Protein AF-A0A937YWX2-F1 (afdb_monomer)

Mean predicted aligned error: 10.47 Å

Solvent-accessible surface area (backbone atoms only — not comparable to full-atom values): 12120 Å² total; per-residue (Å²): 144,69,67,83,73,48,53,63,54,52,50,52,51,49,50,51,52,49,49,50,47,49,44,58,73,68,66,61,78,66,71,58,76,58,78,70,73,79,47,71,70,41,52,50,43,50,53,50,33,53,72,77,40,72,92,63,76,51,52,35,41,41,24,3,48,33,33,54,49,45,54,73,66,49,75,66,83,78,60,96,73,75,76,61,52,15,60,58,54,47,35,28,29,39,10,36,42,73,70,74,42,25,25,78,81,69,75,45,96,56,71,60,52,50,77,43,65,89,52,44,45,54,30,63,62,84,76,79,65,81,86,50,37,31,27,34,42,34,21,47,31,42,61,88,57,83,85,58,94,87,59,57,68,32,34,22,28,21,16,65,87,64,31,30,29,30,44,45,40,51,88,91,45,96,61,74,46,69,44,80,33,51,59,64,58,50,40,68,65,40,78,56,90,75,20,31,39,35,41,32,64,30,55,51,52,24,40,60,76,37,80,80,74,87,105

Radius of gyration: 21.31 Å; Cα contacts (8 Å, |Δi|>4): 330; chains: 1; bounding box: 60×59×50 Å

Nearest PDB structures (foldseek):
  8tw1-assembly1_A  TM=5.217E-01  e=1.030E+00  Streptococcus phage 2972
  7oh3-assembly1_T  TM=4.308E-01  e=6.990E+00  Saccharomyces cerevisiae S288C
  2qkl-assembly1_A  TM=2.409E-01  e=1.239E+00  Schizosaccharomyces pombe
  5n8o-assembly1_A  TM=3.038E-01  e=5.459E+00  Escherichia coli

pLDDT: mean 82.21, std 17.87, range [34.75, 98.62]

Foldseek 3Di:
DPVVVVVVVVVVVVVVVVVVVVCVVPVPPPLPQDDDPQDPVLVVLVVVLCVVPPPDAFLLQLLQALLVVCLVVVVCQPDPDDAWCFVLSSLQSVCCSLPVHGCVVVVHPDRWQSVPPVQWNKHQDPPPDQDARNKKKKFQAFLPDDDDPPHHIHIFGQHNVRWTWTWTDHPPDPGIDTDGHHPCSRHVRRDDRRRMMIIDGDSCRRSVVDRRDGD

Structure (mmCIF, N/CA/C/O backbone):
data_AF-A0A937YWX2-F1
#
_entry.id   AF-A0A937YWX2-F1
#
loop_
_atom_site.group_PDB
_atom_site.id
_atom_site.type_symbol
_atom_site.label_atom_id
_atom_site.label_alt_id
_atom_site.label_comp_id
_atom_site.label_asym_id
_atom_site.label_entity_id
_atom_site.label_seq_id
_atom_site.pdbx_PDB_ins_code
_atom_site.Cartn_x
_atom_site.Cartn_y
_atom_site.Cartn_z
_atom_site.occupancy
_atom_site.B_iso_or_equiv
_atom_site.auth_seq_id
_atom_site.auth_comp_id
_atom_site.auth_asym_id
_atom_site.auth_atom_id
_atom_site.pdbx_PDB_model_num
ATOM 1 N N . MET A 1 1 ? 44.121 47.209 -13.615 1.00 53.19 1 MET A N 1
ATOM 2 C CA . MET A 1 1 ? 44.385 45.827 -14.087 1.00 53.19 1 MET A CA 1
ATOM 3 C C . MET A 1 1 ? 44.164 44.797 -12.956 1.00 53.19 1 MET A C 1
ATOM 5 O O . MET A 1 1 ? 45.072 44.054 -12.625 1.00 53.19 1 MET A O 1
ATOM 9 N N . ARG A 1 2 ? 42.979 44.765 -12.309 1.00 54.41 2 ARG A N 1
ATOM 10 C CA . ARG A 1 2 ? 42.686 43.874 -11.149 1.00 54.41 2 ARG A CA 1
ATOM 11 C C . ARG A 1 2 ? 41.376 43.070 -11.258 1.00 54.41 2 ARG A C 1
ATOM 13 O O . ARG A 1 2 ? 41.098 42.233 -10.415 1.00 54.41 2 ARG A O 1
ATOM 20 N N . TRP A 1 3 ? 40.588 43.285 -12.312 1.00 42.06 3 TRP A N 1
ATOM 21 C CA . TRP A 1 3 ? 39.260 42.672 -12.471 1.00 42.06 3 TRP A CA 1
ATOM 22 C C . TRP A 1 3 ? 39.301 41.258 -13.076 1.00 42.06 3 TRP A C 1
ATOM 24 O O . TRP A 1 3 ? 38.389 40.467 -12.864 1.00 42.06 3 TRP A O 1
ATOM 34 N N . ARG A 1 4 ? 40.386 40.907 -13.784 1.00 50.81 4 ARG A N 1
ATOM 35 C CA . ARG A 1 4 ? 40.550 39.596 -14.441 1.00 50.81 4 ARG A CA 1
ATOM 36 C C . ARG A 1 4 ? 40.854 38.444 -13.474 1.00 50.81 4 ARG A C 1
ATOM 38 O O . ARG A 1 4 ? 40.592 37.301 -13.819 1.00 50.81 4 ARG A O 1
ATOM 45 N N . THR A 1 5 ? 41.353 38.731 -12.273 1.00 53.50 5 THR A N 1
ATOM 46 C CA . THR A 1 5 ? 41.631 37.726 -11.231 1.00 53.50 5 THR A CA 1
ATOM 47 C C . THR A 1 5 ? 40.493 37.557 -10.223 1.00 53.50 5 THR A C 1
ATOM 49 O O . THR A 1 5 ? 40.442 36.535 -9.549 1.00 53.50 5 THR A O 1
ATOM 52 N N . LEU A 1 6 ? 39.554 38.506 -10.141 1.00 53.50 6 LEU A N 1
ATOM 53 C CA . LEU A 1 6 ? 38.406 38.426 -9.226 1.00 53.50 6 LEU A CA 1
ATOM 54 C C . LEU A 1 6 ? 37.203 37.695 -9.836 1.00 53.50 6 LEU A C 1
ATOM 56 O O . LEU A 1 6 ? 36.459 37.040 -9.114 1.00 53.50 6 LEU A O 1
ATOM 60 N N . LEU A 1 7 ? 37.039 37.746 -11.161 1.00 54.56 7 LEU A N 1
ATOM 61 C CA . LEU A 1 7 ? 35.929 37.092 -11.857 1.00 54.56 7 LEU A CA 1
ATOM 62 C C . LEU A 1 7 ? 35.854 35.561 -11.640 1.00 54.56 7 LEU A C 1
ATOM 64 O O . LEU A 1 7 ? 34.764 35.079 -11.336 1.00 54.56 7 LEU A O 1
ATOM 68 N N . PRO A 1 8 ? 36.959 34.785 -11.710 1.00 59.59 8 PRO A N 1
ATOM 69 C CA . PRO A 1 8 ? 36.886 33.349 -11.445 1.00 59.59 8 PRO A CA 1
ATOM 70 C C . PRO A 1 8 ? 36.548 33.042 -9.980 1.00 59.59 8 PRO A C 1
ATOM 72 O O . PRO A 1 8 ? 35.809 32.101 -9.711 1.00 59.59 8 PRO A O 1
ATOM 75 N N . VAL A 1 9 ? 37.014 33.865 -9.034 1.00 63.81 9 VAL A N 1
ATOM 76 C CA . VAL A 1 9 ? 36.709 33.701 -7.602 1.00 63.81 9 VAL A CA 1
ATOM 77 C C . VAL A 1 9 ? 35.228 33.959 -7.325 1.00 63.81 9 VAL A C 1
ATOM 79 O O . VAL A 1 9 ? 34.595 33.186 -6.612 1.00 63.81 9 VAL A O 1
ATOM 82 N N . VAL A 1 10 ? 34.644 34.993 -7.936 1.00 67.75 10 VAL A N 1
ATOM 83 C CA . VAL A 1 10 ? 33.210 35.295 -7.804 1.00 67.75 10 VAL A CA 1
ATOM 84 C C . VAL A 1 10 ? 32.348 34.192 -8.424 1.00 67.75 10 VAL A C 1
ATOM 86 O O . VAL A 1 10 ? 31.344 33.813 -7.830 1.00 67.75 10 VAL A O 1
ATOM 89 N N . ILE A 1 11 ? 32.752 33.621 -9.565 1.00 66.81 11 ILE A N 1
ATOM 90 C CA . ILE A 1 11 ? 32.028 32.507 -10.202 1.00 66.81 11 ILE A CA 1
ATOM 91 C C . ILE A 1 11 ? 32.086 31.242 -9.334 1.00 66.81 11 ILE A C 1
ATOM 93 O O . ILE A 1 11 ? 31.061 30.592 -9.145 1.00 66.81 11 ILE A O 1
ATOM 97 N N . VAL A 1 12 ? 33.246 30.915 -8.754 1.00 67.31 12 VAL A N 1
ATOM 98 C CA . VAL A 1 12 ? 33.386 29.762 -7.847 1.00 67.31 12 VAL A CA 1
ATOM 99 C C . VAL A 1 12 ? 32.566 29.960 -6.571 1.00 67.31 12 VAL A C 1
ATOM 101 O O . VAL A 1 12 ? 31.858 29.047 -6.157 1.00 67.31 12 VAL A O 1
ATOM 104 N N . LEU A 1 13 ? 32.587 31.154 -5.973 1.00 66.62 13 LEU A N 1
ATOM 105 C CA . LEU A 1 13 ? 31.786 31.453 -4.783 1.00 66.62 13 LEU A CA 1
ATOM 106 C C . LEU A 1 13 ? 30.282 31.446 -5.079 1.00 66.62 13 LEU A C 1
ATOM 108 O O . LEU A 1 13 ? 29.514 30.937 -4.268 1.00 66.62 13 LEU A O 1
ATOM 112 N N . ALA A 1 14 ? 29.858 31.938 -6.246 1.00 60.44 14 ALA A N 1
ATOM 113 C CA . ALA A 1 14 ? 28.465 31.864 -6.678 1.00 60.44 14 ALA A CA 1
ATOM 114 C C . ALA A 1 14 ? 28.028 30.415 -6.950 1.00 60.44 14 ALA A C 1
ATOM 116 O O . ALA A 1 14 ? 26.934 30.036 -6.549 1.00 60.44 14 ALA A O 1
ATOM 117 N N . ALA A 1 15 ? 28.884 29.582 -7.551 1.00 54.91 15 ALA A N 1
ATOM 118 C CA . ALA A 1 15 ? 28.604 28.163 -7.778 1.00 54.91 15 ALA A CA 1
ATOM 119 C C . ALA A 1 15 ? 28.554 27.356 -6.469 1.00 54.91 15 ALA A C 1
ATOM 121 O O . ALA A 1 15 ? 27.696 26.490 -6.322 1.00 54.91 15 ALA A O 1
ATOM 122 N N . LEU A 1 16 ? 29.412 27.669 -5.492 1.00 57.62 16 LEU A N 1
ATOM 123 C CA . LEU A 1 16 ? 29.369 27.068 -4.155 1.00 57.62 16 LEU A CA 1
ATOM 124 C C . LEU A 1 16 ? 28.145 27.534 -3.361 1.00 57.62 16 LEU A C 1
ATOM 126 O O . LEU A 1 16 ? 27.498 26.716 -2.714 1.00 57.62 16 LEU A O 1
ATOM 130 N N . ALA A 1 17 ? 27.783 28.817 -3.446 1.00 57.38 17 ALA A N 1
ATOM 131 C CA . ALA A 1 17 ? 26.573 29.342 -2.820 1.00 57.38 17 ALA A CA 1
ATOM 132 C C . ALA A 1 17 ? 25.312 28.734 -3.448 1.00 57.38 17 ALA A C 1
ATOM 134 O O . ALA A 1 17 ? 24.403 28.351 -2.714 1.00 57.38 17 ALA A O 1
ATOM 135 N N . PHE A 1 18 ? 25.282 28.580 -4.778 1.00 53.22 18 PHE A N 1
ATOM 136 C CA . PHE A 1 18 ? 24.181 27.955 -5.511 1.00 53.22 18 PHE A CA 1
ATOM 137 C C . PHE A 1 18 ? 24.110 26.446 -5.254 1.00 53.22 18 PHE A C 1
ATOM 139 O O . PHE A 1 18 ? 23.027 25.924 -5.036 1.00 53.22 18 PHE A O 1
ATOM 146 N N . GLY A 1 19 ? 25.247 25.748 -5.183 1.00 45.84 19 GLY A N 1
ATOM 147 C CA . GLY A 1 19 ? 25.320 24.333 -4.805 1.00 45.84 19 GLY A CA 1
ATOM 148 C C . GLY A 1 19 ? 24.900 24.085 -3.354 1.00 45.84 19 GLY A C 1
ATOM 149 O O . GLY A 1 19 ? 24.174 23.134 -3.084 1.00 45.84 19 GLY A O 1
ATOM 150 N N . ALA A 1 20 ? 25.270 24.976 -2.429 1.00 46.47 20 ALA A N 1
ATOM 151 C CA . ALA A 1 20 ? 24.830 24.926 -1.036 1.00 46.47 20 ALA A CA 1
ATOM 152 C C . ALA A 1 20 ? 23.336 25.250 -0.891 1.00 46.47 20 ALA A C 1
ATOM 154 O O . ALA A 1 20 ? 22.652 24.597 -0.110 1.00 46.47 20 ALA A O 1
ATOM 155 N N . THR A 1 21 ? 22.792 26.197 -1.666 1.00 48.47 21 THR A N 1
ATOM 156 C CA . THR A 1 21 ? 21.341 26.456 -1.674 1.00 48.47 21 THR A CA 1
ATOM 157 C C . THR A 1 21 ? 20.561 25.342 -2.361 1.00 48.47 21 THR A C 1
ATOM 159 O O . THR A 1 21 ? 19.526 24.962 -1.833 1.00 48.47 21 THR A O 1
ATOM 162 N N . TRP A 1 22 ? 21.059 24.731 -3.440 1.00 36.88 22 TRP A N 1
ATOM 163 C CA . TRP A 1 22 ? 20.453 23.523 -4.022 1.00 36.88 22 TRP A CA 1
ATOM 164 C C . TRP A 1 22 ? 20.469 22.367 -3.010 1.00 36.88 22 TRP A C 1
ATOM 166 O O . TRP A 1 22 ? 19.442 21.738 -2.773 1.00 36.88 22 TRP A O 1
ATOM 176 N N . TYR A 1 23 ? 21.586 22.142 -2.312 1.00 37.84 23 TYR A N 1
ATOM 177 C CA . TYR A 1 23 ? 21.672 21.118 -1.266 1.00 37.84 23 TYR A CA 1
ATOM 178 C C . TYR A 1 23 ? 20.775 21.422 -0.052 1.00 37.84 23 TYR A C 1
ATOM 180 O O . TYR A 1 23 ? 20.301 20.504 0.604 1.00 37.84 23 TYR A O 1
ATOM 188 N N . LEU A 1 24 ? 20.474 22.689 0.242 1.00 44.69 24 LEU A N 1
ATOM 189 C CA . LEU A 1 24 ? 19.529 23.066 1.301 1.00 44.69 24 LEU A CA 1
ATOM 190 C C . LEU A 1 24 ? 18.060 23.033 0.841 1.00 44.69 24 LEU A C 1
ATOM 192 O O . LEU A 1 24 ? 17.175 22.789 1.661 1.00 44.69 24 LEU A O 1
ATOM 196 N N . VAL A 1 25 ? 17.793 23.254 -0.449 1.00 45.88 25 VAL A N 1
ATOM 197 C CA . VAL A 1 25 ? 16.443 23.257 -1.036 1.00 45.88 25 VAL A CA 1
ATOM 198 C C . VAL A 1 25 ? 15.985 21.840 -1.419 1.00 45.88 25 VAL A C 1
ATOM 200 O O . VAL A 1 25 ? 14.794 21.557 -1.299 1.00 45.88 25 VAL A O 1
ATOM 203 N N . ASP A 1 26 ? 16.903 20.924 -1.755 1.00 39.62 26 ASP A N 1
ATOM 204 C CA . ASP A 1 26 ? 16.594 19.511 -2.070 1.00 39.62 26 ASP A CA 1
ATOM 205 C C . ASP A 1 26 ? 17.092 18.509 -1.020 1.00 39.62 26 ASP A C 1
ATOM 207 O O . ASP A 1 26 ? 16.488 17.459 -0.809 1.00 39.62 26 ASP A O 1
ATOM 211 N N . GLY A 1 27 ? 18.166 18.828 -0.296 1.00 35.84 27 GLY A N 1
ATOM 212 C CA . GLY A 1 27 ? 18.827 17.927 0.659 1.00 35.84 27 GLY A CA 1
ATOM 213 C C . GLY A 1 27 ? 18.334 18.045 2.102 1.00 35.84 27 GLY A C 1
ATOM 214 O O . GLY A 1 27 ? 19.110 17.851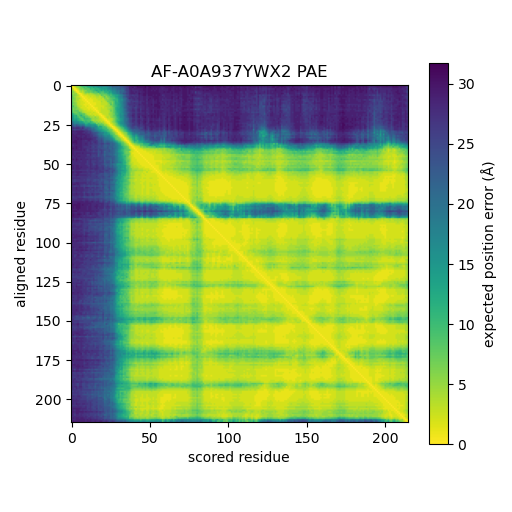 3.036 1.00 35.84 27 GLY A O 1
ATOM 215 N N . GLY A 1 28 ? 17.053 18.365 2.313 1.00 34.75 28 GLY A N 1
ATOM 216 C CA . GLY A 1 28 ? 16.509 18.623 3.654 1.00 34.75 28 GLY A CA 1
ATOM 217 C C . GLY A 1 28 ? 15.305 17.786 4.073 1.00 34.75 28 GLY A C 1
ATOM 218 O O . GLY A 1 28 ? 15.026 17.677 5.266 1.00 34.75 28 GLY A O 1
ATOM 219 N N . ARG A 1 29 ? 14.593 17.137 3.145 1.00 37.91 29 ARG A N 1
ATOM 220 C CA . ARG A 1 29 ? 13.642 16.086 3.531 1.00 37.91 29 ARG A CA 1
ATOM 221 C C . ARG A 1 29 ? 14.397 14.776 3.600 1.00 37.91 29 ARG A C 1
ATOM 223 O O . ARG A 1 29 ? 14.174 13.870 2.805 1.00 37.91 29 ARG A O 1
ATOM 230 N N . ALA A 1 30 ? 15.268 14.673 4.601 1.00 37.00 30 ALA A N 1
ATOM 231 C CA . ALA A 1 30 ? 15.568 13.373 5.159 1.00 37.00 30 ALA A CA 1
ATOM 232 C C . ALA A 1 30 ? 14.207 12.742 5.468 1.00 37.00 30 ALA A C 1
ATOM 234 O O . ALA A 1 30 ? 13.517 13.175 6.395 1.00 37.00 30 ALA A O 1
ATOM 235 N N . LEU A 1 31 ? 13.791 11.774 4.641 1.00 39.75 31 LEU A N 1
ATOM 236 C CA . LEU A 1 31 ? 12.902 10.710 5.075 1.00 39.75 31 LEU A CA 1
ATOM 237 C C . LEU A 1 31 ? 13.512 10.268 6.390 1.00 39.75 31 LEU A C 1
ATOM 239 O O . LEU A 1 31 ? 14.588 9.666 6.406 1.00 39.75 31 LEU A O 1
ATOM 243 N N . THR A 1 32 ? 12.939 10.760 7.485 1.00 37.03 32 THR A N 1
ATOM 244 C CA . THR A 1 32 ? 13.501 10.552 8.803 1.00 37.03 32 THR A CA 1
ATOM 245 C C . THR A 1 32 ? 13.453 9.052 8.932 1.00 37.03 32 THR A C 1
ATOM 247 O O . THR A 1 32 ? 12.366 8.481 8.874 1.00 37.03 32 THR A O 1
ATOM 250 N N . VAL A 1 33 ? 14.628 8.420 8.952 1.00 43.34 33 VAL A N 1
ATOM 251 C CA . VAL A 1 33 ? 14.773 6.976 9.095 1.00 43.34 33 VAL A CA 1
ATOM 252 C C . VAL A 1 33 ? 14.252 6.669 10.486 1.00 43.34 33 VAL A C 1
ATOM 254 O O . VAL A 1 33 ? 14.989 6.638 11.469 1.00 43.34 33 VAL A O 1
ATOM 257 N N . ARG A 1 34 ? 12.931 6.577 10.594 1.00 44.59 34 ARG A N 1
ATOM 258 C CA . ARG A 1 34 ? 12.264 6.199 11.811 1.00 44.59 34 ARG A CA 1
ATOM 259 C C . ARG A 1 34 ? 12.529 4.713 11.899 1.00 44.59 34 ARG A C 1
ATOM 261 O O . ARG A 1 34 ? 12.015 3.943 11.096 1.00 44.59 34 ARG A O 1
ATOM 268 N N . ARG A 1 35 ? 13.395 4.330 12.834 1.00 50.78 35 ARG A N 1
ATOM 269 C CA . ARG A 1 35 ? 13.402 2.955 13.325 1.00 50.78 35 ARG A CA 1
ATOM 270 C C . ARG A 1 35 ? 11.998 2.655 13.857 1.00 50.78 35 ARG A C 1
ATOM 272 O O . ARG A 1 35 ? 11.437 3.495 14.567 1.00 50.78 35 ARG A O 1
ATOM 279 N N . PRO A 1 36 ? 11.491 1.452 13.614 1.00 50.41 36 PRO A N 1
ATOM 280 C CA . PRO A 1 36 ? 10.911 0.698 14.716 1.00 50.41 36 PRO A CA 1
ATOM 281 C C . PRO A 1 36 ? 11.643 -0.664 14.771 1.00 50.41 36 PRO A C 1
ATOM 283 O O . PRO A 1 36 ? 12.439 -0.956 13.887 1.00 50.41 36 PRO A O 1
ATOM 286 N N . ALA A 1 37 ? 11.576 -1.582 15.731 1.00 51.00 37 ALA A N 1
ATOM 287 C CA . ALA A 1 37 ? 10.984 -1.718 17.053 1.00 51.00 37 ALA A CA 1
ATOM 288 C C . ALA A 1 37 ? 9.775 -0.831 17.346 1.00 51.00 37 ALA A C 1
ATOM 290 O O . ALA A 1 37 ? 9.929 0.363 17.597 1.00 51.00 37 ALA A O 1
ATOM 291 N N . PHE A 1 38 ? 8.587 -1.448 17.348 1.00 57.28 38 PHE A N 1
ATOM 292 C CA . PHE A 1 38 ? 7.341 -0.919 17.908 1.00 57.28 38 PHE A CA 1
ATOM 293 C C . PHE A 1 38 ? 7.634 0.082 19.030 1.00 57.28 38 PHE A C 1
ATOM 295 O O . PHE A 1 38 ? 8.098 -0.301 20.101 1.00 57.28 38 PHE A O 1
ATOM 302 N N . THR A 1 39 ? 7.411 1.369 18.772 1.00 67.62 39 THR A N 1
ATOM 303 C CA . THR A 1 39 ? 7.629 2.387 19.810 1.00 67.62 39 THR A CA 1
ATOM 304 C C . THR A 1 39 ? 6.662 2.124 20.974 1.00 67.62 39 THR A C 1
ATOM 306 O O . THR A 1 39 ? 5.572 1.601 20.735 1.00 67.62 39 THR A O 1
ATOM 309 N N . ASP A 1 40 ? 6.994 2.487 22.217 1.00 71.12 40 ASP A N 1
ATOM 310 C CA . ASP A 1 40 ? 6.081 2.280 23.362 1.00 71.12 40 ASP A CA 1
ATOM 311 C C . ASP A 1 40 ? 4.641 2.787 23.106 1.00 71.12 40 ASP A C 1
ATOM 313 O O . ASP A 1 40 ? 3.685 2.082 23.450 1.00 71.12 40 ASP A O 1
ATOM 317 N N . PRO A 1 41 ? 4.428 3.930 22.413 1.00 74.12 41 PRO A N 1
ATOM 318 C CA . PRO A 1 41 ? 3.094 4.359 21.988 1.00 74.12 41 PRO A CA 1
ATOM 319 C C . PRO A 1 41 ? 2.378 3.391 21.033 1.00 74.12 41 PRO A C 1
ATOM 321 O O . PRO A 1 41 ? 1.157 3.255 21.089 1.00 74.12 41 PR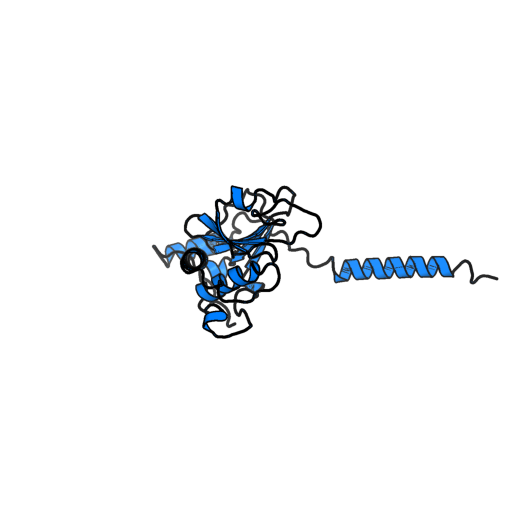O A O 1
ATOM 324 N N . GLU A 1 42 ? 3.105 2.711 20.148 1.00 82.69 42 GLU A N 1
ATOM 325 C CA . GLU A 1 42 ? 2.543 1.712 19.237 1.00 82.69 42 GLU A CA 1
ATOM 326 C C . GLU A 1 42 ? 2.142 0.437 19.977 1.00 82.69 42 GLU A C 1
ATOM 328 O O . GLU A 1 42 ? 1.057 -0.094 19.731 1.00 82.69 42 GLU A O 1
ATOM 333 N N . VAL A 1 43 ? 2.980 -0.024 20.910 1.00 82.88 43 VAL A N 1
ATOM 334 C CA . VAL A 1 43 ? 2.654 -1.158 21.785 1.00 82.88 43 VAL A CA 1
ATOM 335 C C . VAL A 1 43 ? 1.411 -0.841 22.616 1.00 82.88 43 VAL A C 1
ATOM 337 O O . VAL A 1 43 ? 0.500 -1.667 22.698 1.00 82.88 43 VAL A O 1
ATOM 340 N N . ALA A 1 44 ? 1.329 0.371 23.173 1.00 84.00 44 ALA A N 1
ATOM 341 C CA . ALA A 1 44 ? 0.170 0.823 23.933 1.00 84.00 44 ALA A CA 1
ATOM 342 C C . ALA A 1 44 ? -1.107 0.866 23.076 1.00 84.00 44 ALA A C 1
ATOM 344 O O . ALA A 1 44 ? -2.115 0.291 23.487 1.00 84.00 44 ALA A O 1
ATOM 345 N N . ALA A 1 45 ? -1.057 1.467 21.880 1.00 85.19 45 ALA A N 1
ATOM 346 C CA . ALA A 1 45 ? -2.199 1.537 20.963 1.00 85.19 45 ALA A CA 1
ATOM 347 C C . ALA A 1 45 ? -2.664 0.146 20.505 1.00 85.19 45 ALA A C 1
ATOM 349 O O . ALA A 1 45 ? -3.859 -0.138 20.478 1.00 85.19 45 ALA A O 1
ATOM 350 N N . ARG A 1 46 ? -1.717 -0.749 20.199 1.00 88.50 46 ARG A N 1
ATOM 351 C CA . ARG A 1 46 ? -2.006 -2.141 19.836 1.00 88.50 46 ARG A CA 1
ATOM 352 C C . ARG A 1 46 ? -2.696 -2.885 20.978 1.00 88.50 46 ARG A C 1
ATOM 354 O O . ARG A 1 46 ? -3.686 -3.575 20.751 1.00 88.50 46 ARG A O 1
ATOM 361 N N . ARG A 1 47 ? -2.156 -2.774 22.194 1.00 88.06 47 ARG A N 1
ATOM 362 C CA . ARG A 1 47 ? -2.705 -3.436 23.384 1.00 88.06 47 ARG A CA 1
ATOM 363 C C . ARG A 1 47 ? -4.111 -2.935 23.696 1.00 88.06 47 ARG A C 1
ATOM 365 O O . ARG A 1 47 ? -4.982 -3.746 23.984 1.00 88.06 47 ARG A O 1
ATOM 372 N N . ASP A 1 48 ? -4.318 -1.623 23.635 1.00 87.94 48 ASP A N 1
ATOM 373 C CA . ASP A 1 48 ? -5.631 -1.021 23.856 1.00 87.94 48 ASP A CA 1
ATOM 374 C C . ASP A 1 48 ? -6.655 -1.506 22.821 1.00 87.94 48 ASP A C 1
ATOM 376 O O . ASP A 1 48 ? -7.732 -1.963 23.198 1.00 87.94 48 ASP A O 1
ATOM 380 N N . PHE A 1 49 ? -6.276 -1.536 21.539 1.00 93.12 49 PHE A N 1
ATOM 381 C CA . PHE A 1 49 ? -7.139 -2.041 20.474 1.00 93.12 49 PHE A CA 1
ATOM 382 C C . PHE A 1 49 ? -7.584 -3.482 20.717 1.00 93.12 49 PHE A C 1
ATOM 384 O O . PHE A 1 49 ? -8.778 -3.745 20.742 1.00 93.12 49 PHE A O 1
ATOM 391 N N . TYR A 1 50 ? -6.658 -4.414 20.955 1.00 91.88 50 TYR A N 1
ATOM 392 C CA . TYR A 1 50 ? -7.039 -5.819 21.142 1.00 91.88 50 TYR A CA 1
ATOM 393 C C . TYR A 1 50 ? -7.817 -6.079 22.435 1.00 91.88 50 TYR A C 1
ATOM 395 O O . TYR A 1 50 ? -8.567 -7.049 22.504 1.00 91.88 50 TYR A O 1
ATOM 403 N N . ARG A 1 51 ? -7.666 -5.217 23.445 1.00 91.50 51 ARG A N 1
ATOM 404 C CA . ARG A 1 51 ? -8.486 -5.265 24.658 1.00 91.50 51 ARG A CA 1
ATOM 405 C C . ARG A 1 51 ? -9.920 -4.803 24.393 1.00 91.50 51 ARG A C 1
ATOM 407 O O . ARG A 1 51 ? -10.846 -5.423 24.904 1.00 91.50 51 ARG A O 1
ATOM 414 N N . ASN A 1 52 ? -10.096 -3.734 23.618 1.00 90.69 52 ASN A N 1
ATOM 415 C CA . ASN A 1 52 ? -11.402 -3.097 23.411 1.00 90.69 52 ASN A CA 1
ATOM 416 C C . ASN A 1 52 ? -12.153 -3.634 22.177 1.00 90.69 52 ASN A C 1
ATOM 418 O O . ASN A 1 52 ? -13.362 -3.460 22.077 1.00 90.69 52 ASN A O 1
ATOM 422 N N . HIS A 1 53 ? -11.447 -4.298 21.259 1.00 90.19 53 HIS A N 1
ATOM 423 C CA . HIS A 1 53 ? -11.964 -4.850 20.003 1.00 90.19 53 HIS A CA 1
ATOM 424 C C . HIS A 1 53 ? -11.548 -6.324 19.831 1.00 90.19 53 HIS A C 1
ATOM 426 O O . HIS A 1 53 ? -10.805 -6.664 18.901 1.00 90.19 53 HIS A O 1
ATOM 432 N N . PRO A 1 54 ? -11.956 -7.227 20.743 1.00 90.31 54 PRO A N 1
ATOM 433 C CA . PRO A 1 54 ? -11.547 -8.626 20.686 1.00 90.31 54 PRO A CA 1
ATOM 434 C C . PRO A 1 54 ? -12.038 -9.293 19.393 1.00 90.31 54 PRO A C 1
ATOM 436 O O . PRO A 1 54 ? -13.214 -9.227 19.048 1.00 90.31 54 PRO A O 1
ATOM 439 N N . GLY A 1 55 ? -11.123 -9.946 18.672 1.00 89.19 55 GLY A N 1
ATOM 440 C CA . GLY A 1 55 ? -11.418 -10.637 17.410 1.00 89.19 55 GLY A CA 1
ATOM 441 C C . GLY A 1 55 ? -11.483 -9.736 16.171 1.00 89.19 55 GLY A C 1
ATOM 442 O O . GLY A 1 55 ? -11.498 -10.253 15.053 1.00 89.19 55 GLY A O 1
ATOM 443 N N . GLU A 1 56 ? -11.458 -8.408 16.326 1.00 91.88 56 GLU A N 1
ATOM 444 C CA . GLU A 1 56 ? -11.329 -7.502 15.185 1.00 91.88 56 GLU A CA 1
ATOM 445 C C . GLU A 1 56 ? -9.888 -7.462 14.663 1.00 91.88 56 GLU A C 1
ATOM 447 O O . GLU A 1 56 ? -8.910 -7.543 15.410 1.00 91.88 56 GLU A O 1
ATOM 452 N N . GLN A 1 57 ? -9.758 -7.261 13.352 1.00 93.62 57 GLN A N 1
ATOM 453 C CA . GLN A 1 57 ? -8.475 -6.954 12.729 1.00 93.62 57 GLN A CA 1
ATOM 454 C C . GLN A 1 57 ? -8.265 -5.433 12.653 1.00 93.62 57 GLN A C 1
ATOM 456 O O . GLN A 1 57 ? -9.218 -4.702 12.360 1.00 93.62 57 GLN A O 1
ATOM 461 N N . PRO A 1 58 ? -7.030 -4.936 12.852 1.00 94.56 58 PRO A N 1
ATOM 462 C CA . PRO A 1 58 ? -6.719 -3.520 12.681 1.00 94.56 58 PRO A CA 1
ATOM 463 C C . PRO A 1 58 ? -6.993 -3.027 11.249 1.00 94.56 58 PRO A C 1
ATOM 465 O O . PRO A 1 58 ? -7.011 -3.800 10.291 1.00 94.56 58 PRO A O 1
ATOM 468 N N . LEU A 1 59 ? -7.171 -1.716 11.082 1.00 94.38 59 LEU A N 1
ATOM 469 C CA . LEU A 1 59 ? -7.634 -1.100 9.833 1.00 94.38 59 LEU A CA 1
ATOM 470 C C . LEU A 1 59 ? -6.720 -1.377 8.625 1.00 94.38 59 LEU A C 1
ATOM 472 O O . LEU A 1 59 ? -7.211 -1.506 7.508 1.00 94.38 59 LEU A O 1
ATOM 476 N N . ASN A 1 60 ? -5.407 -1.536 8.823 1.00 95.31 60 ASN A N 1
ATOM 477 C CA . ASN A 1 60 ? -4.474 -1.867 7.735 1.00 95.31 60 ASN A CA 1
ATOM 478 C C . ASN A 1 60 ? -4.776 -3.225 7.072 1.00 95.31 60 ASN A C 1
ATOM 480 O O . ASN A 1 60 ? -4.540 -3.383 5.878 1.00 95.31 60 ASN A O 1
ATOM 484 N N . TRP A 1 61 ? -5.382 -4.179 7.787 1.00 97.50 61 TRP A N 1
ATOM 485 C CA . TRP A 1 61 ? -5.832 -5.436 7.180 1.00 97.50 61 TRP A CA 1
ATOM 486 C C . TRP A 1 61 ? -6.899 -5.224 6.109 1.00 97.50 61 TRP A C 1
ATOM 488 O O . TRP A 1 61 ? -6.981 -6.007 5.164 1.00 97.50 61 TRP A O 1
ATOM 498 N N . GLN A 1 62 ? -7.701 -4.162 6.223 1.00 97.56 62 GLN A N 1
ATOM 499 C CA . GLN A 1 62 ? -8.666 -3.816 5.187 1.00 97.56 62 GLN A CA 1
ATOM 500 C C . GLN A 1 62 ? -7.971 -3.384 3.893 1.00 97.56 62 GLN A C 1
ATOM 502 O O . GLN A 1 62 ? -8.447 -3.736 2.815 1.00 97.56 62 GLN A O 1
ATOM 507 N N . ILE A 1 63 ? -6.826 -2.698 3.984 1.00 98.12 63 ILE A N 1
ATOM 508 C CA . ILE A 1 63 ? -5.999 -2.348 2.819 1.00 98.12 63 ILE A CA 1
ATOM 509 C C . ILE A 1 63 ? -5.491 -3.629 2.147 1.00 98.12 63 ILE A C 1
ATOM 511 O O . ILE A 1 63 ? -5.681 -3.797 0.945 1.00 98.12 63 ILE A O 1
ATOM 515 N N . GLY A 1 64 ? -4.957 -4.577 2.927 1.00 98.19 64 GLY A N 1
ATOM 516 C CA . GLY A 1 64 ? -4.509 -5.876 2.409 1.00 98.19 64 GLY A CA 1
ATOM 517 C C . GLY A 1 64 ? -5.622 -6.668 1.708 1.00 98.19 64 GLY A C 1
ATOM 518 O O . GLY A 1 64 ? -5.458 -7.079 0.561 1.00 98.19 64 GLY A O 1
ATOM 519 N N . ARG A 1 65 ? -6.799 -6.804 2.334 1.00 98.62 65 ARG A N 1
ATOM 520 C CA . ARG A 1 65 ? -7.964 -7.473 1.713 1.00 98.62 65 ARG A CA 1
ATOM 521 C C . ARG A 1 65 ? -8.446 -6.775 0.442 1.00 98.62 65 ARG A C 1
ATOM 523 O O . ARG A 1 65 ? -8.882 -7.430 -0.504 1.00 98.62 65 ARG A O 1
ATOM 530 N N . THR A 1 66 ? -8.380 -5.447 0.416 1.00 98.44 66 THR A N 1
ATOM 531 C CA . THR A 1 66 ? -8.761 -4.660 -0.762 1.00 98.44 66 THR A CA 1
ATOM 532 C C . THR A 1 66 ? -7.772 -4.874 -1.905 1.00 98.44 66 THR A C 1
ATOM 534 O O . THR A 1 66 ? -8.202 -5.012 -3.047 1.00 98.44 66 THR A O 1
ATOM 537 N N . ALA A 1 67 ? -6.474 -4.999 -1.611 1.00 98.12 67 ALA A N 1
ATOM 538 C CA . ALA A 1 67 ? -5.455 -5.327 -2.606 1.00 98.12 67 ALA A CA 1
ATOM 539 C C . ALA A 1 67 ? -5.721 -6.686 -3.275 1.00 98.12 67 ALA A C 1
ATOM 541 O O . ALA A 1 67 ? -5.711 -6.789 -4.503 1.00 98.12 67 ALA A O 1
ATOM 542 N N . GLU A 1 68 ? -6.056 -7.704 -2.478 1.00 98.38 68 GLU A N 1
ATOM 543 C CA . GLU A 1 68 ? -6.450 -9.026 -2.977 1.00 98.38 68 GLU A CA 1
ATOM 544 C C . GLU A 1 68 ? -7.705 -8.959 -3.857 1.00 98.38 68 GLU A C 1
ATOM 546 O O . GLU A 1 68 ? -7.775 -9.576 -4.924 1.00 98.38 68 GLU A O 1
ATOM 551 N N . ALA A 1 69 ? -8.714 -8.198 -3.425 1.00 97.38 69 ALA A N 1
ATOM 552 C CA . ALA A 1 69 ? -9.938 -8.010 -4.192 1.00 97.38 69 ALA A CA 1
ATOM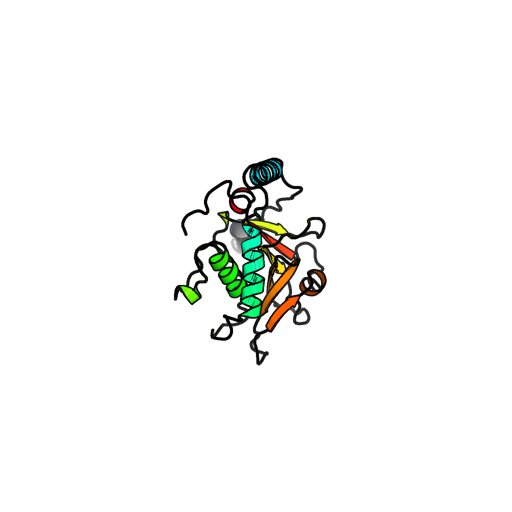 553 C C . ALA A 1 69 ? -9.661 -7.301 -5.525 1.00 97.38 69 ALA A C 1
ATOM 555 O O . ALA A 1 69 ? -10.151 -7.736 -6.566 1.00 97.38 69 ALA A O 1
ATOM 556 N N . PHE A 1 70 ? -8.844 -6.248 -5.517 1.00 95.31 70 PHE A N 1
ATOM 557 C CA . PHE A 1 70 ? -8.473 -5.500 -6.718 1.00 95.31 70 PHE A CA 1
ATOM 558 C C . PHE A 1 70 ? -7.680 -6.354 -7.699 1.00 95.31 70 PHE A C 1
ATOM 560 O O . PHE A 1 70 ? -7.934 -6.286 -8.902 1.00 95.31 70 PHE A O 1
ATOM 567 N N . HIS A 1 71 ? -6.792 -7.213 -7.204 1.00 94.88 71 HIS A N 1
ATOM 568 C CA . HIS A 1 71 ? -6.087 -8.175 -8.039 1.00 94.88 71 HIS A CA 1
ATOM 569 C C . HIS A 1 71 ? -7.054 -9.124 -8.760 1.00 94.88 71 HIS A C 1
ATOM 571 O O . HIS A 1 71 ? -6.914 -9.337 -9.962 1.00 94.88 71 HIS A O 1
ATOM 577 N N . ARG A 1 72 ? -8.081 -9.635 -8.062 1.00 94.94 72 ARG A N 1
ATOM 578 C CA . ARG A 1 72 ? -9.118 -10.493 -8.668 1.00 94.94 72 ARG A CA 1
ATOM 579 C C . ARG A 1 72 ? -9.994 -9.742 -9.674 1.00 94.94 72 ARG A C 1
ATOM 581 O O . ARG A 1 72 ? -10.284 -10.266 -10.743 1.00 94.94 72 ARG A O 1
ATOM 588 N N . MET A 1 73 ? -10.413 -8.523 -9.337 1.00 93.06 73 MET A N 1
ATOM 589 C CA . MET A 1 73 ? -11.324 -7.720 -10.165 1.00 93.06 73 MET A CA 1
ATOM 590 C C . MET A 1 73 ? -10.646 -7.089 -11.383 1.00 93.06 73 MET A C 1
ATOM 592 O O . MET A 1 73 ? -11.318 -6.773 -12.361 1.00 93.06 73 MET A O 1
ATOM 596 N N . ARG A 1 74 ? -9.329 -6.866 -11.315 1.00 90.75 74 ARG A N 1
ATOM 597 C CA . ARG A 1 74 ? -8.523 -6.202 -12.350 1.00 90.75 74 ARG A CA 1
ATOM 598 C C . ARG A 1 74 ? -9.135 -4.870 -12.841 1.00 90.75 74 ARG A C 1
ATOM 600 O O . ARG A 1 74 ? -9.259 -4.657 -14.048 1.00 90.75 74 ARG A O 1
ATOM 607 N N . PRO A 1 75 ? -9.519 -3.944 -11.935 1.00 85.25 75 PRO A N 1
ATOM 608 C CA . PRO A 1 75 ? -10.363 -2.792 -12.276 1.00 85.25 75 PRO A CA 1
ATOM 609 C C . PRO A 1 75 ? -9.668 -1.757 -13.174 1.00 85.25 75 PRO A C 1
ATOM 611 O O . PRO A 1 75 ? -10.332 -1.012 -13.893 1.00 85.25 75 PRO A O 1
ATOM 614 N N . MET A 1 76 ? -8.332 -1.721 -13.162 1.00 74.94 76 MET A N 1
ATOM 615 C CA . MET A 1 76 ? -7.543 -0.720 -13.890 1.00 74.94 76 MET A CA 1
ATOM 616 C C . MET A 1 76 ? -7.317 -1.030 -15.378 1.00 74.94 76 MET A C 1
ATOM 618 O O . MET A 1 76 ? -6.829 -0.166 -16.101 1.00 74.94 76 MET A O 1
ATOM 622 N N . GLY A 1 77 ? -7.745 -2.197 -15.878 1.00 62.56 77 GLY A N 1
ATOM 623 C CA . GLY A 1 77 ? -7.585 -2.578 -17.291 1.00 62.56 77 GLY A CA 1
ATOM 624 C C . GLY A 1 77 ? -8.373 -1.724 -18.296 1.00 62.56 77 GLY A C 1
ATOM 625 O O . GLY A 1 77 ? -8.271 -1.936 -19.502 1.00 62.56 77 GLY A O 1
ATOM 626 N N . ARG A 1 78 ? -9.170 -0.761 -17.811 1.00 51.53 78 ARG A N 1
ATOM 627 C CA . ARG A 1 78 ? -9.949 0.195 -18.616 1.00 51.53 78 ARG A CA 1
ATOM 628 C C . ARG A 1 78 ? -9.318 1.590 -18.711 1.00 51.53 78 ARG A C 1
ATOM 630 O O . ARG A 1 78 ? -9.808 2.406 -19.488 1.00 51.53 78 ARG A O 1
ATOM 637 N N . PHE A 1 79 ? -8.259 1.885 -17.956 1.00 54.72 79 PHE A N 1
ATOM 638 C CA . PHE A 1 79 ? -7.634 3.208 -17.972 1.00 54.72 79 PHE A CA 1
ATOM 639 C C . PHE A 1 79 ? -6.533 3.303 -19.039 1.00 54.72 79 PHE A C 1
ATOM 641 O O . PHE A 1 79 ? -5.681 2.423 -19.169 1.00 54.72 79 PHE A O 1
ATOM 648 N N . ARG A 1 80 ? -6.527 4.403 -19.807 1.00 52.59 80 ARG A N 1
ATOM 649 C CA . ARG A 1 80 ? -5.387 4.792 -20.655 1.00 52.59 80 ARG A CA 1
ATOM 650 C C . ARG A 1 80 ? -4.339 5.465 -19.778 1.00 52.59 80 ARG A C 1
ATOM 652 O O . ARG A 1 80 ? -4.313 6.681 -19.634 1.00 52.59 80 ARG A O 1
ATOM 659 N N . LEU A 1 81 ? -3.534 4.628 -19.155 1.00 53.16 81 LEU A N 1
ATOM 660 C CA . LEU A 1 81 ? -2.508 5.006 -18.199 1.00 53.16 81 LEU A CA 1
ATOM 661 C C . LEU A 1 81 ? -1.168 5.290 -18.913 1.00 53.16 81 LEU A C 1
ATOM 663 O O . LEU A 1 81 ? -0.901 4.754 -19.996 1.00 53.16 81 LEU A O 1
ATOM 667 N N . HIS A 1 82 ? -0.367 6.211 -18.372 1.00 53.38 82 HIS A N 1
ATOM 668 C CA . HIS A 1 82 ? 0.797 6.809 -19.036 1.00 53.38 82 HIS A CA 1
ATOM 669 C C . HIS A 1 82 ? 2.080 6.386 -18.304 1.00 53.38 82 HIS A C 1
ATOM 671 O O . HIS A 1 82 ? 2.397 6.952 -17.276 1.00 53.38 82 HIS A O 1
ATOM 677 N N . LYS A 1 83 ? 2.863 5.458 -18.885 1.00 51.59 83 LYS A N 1
ATOM 678 C CA . LYS A 1 83 ? 4.167 4.956 -18.373 1.00 51.59 83 LYS A CA 1
ATOM 679 C C . LYS A 1 83 ? 4.203 4.759 -16.834 1.00 51.59 83 LYS A C 1
ATOM 681 O O . LYS A 1 83 ? 4.629 5.653 -16.116 1.00 51.59 83 LYS A O 1
ATOM 686 N N . ASN A 1 84 ? 3.954 3.520 -16.390 1.00 58.53 84 ASN A N 1
ATOM 687 C CA . ASN A 1 84 ? 4.114 3.033 -15.008 1.00 58.53 84 ASN A CA 1
ATOM 688 C C . ASN A 1 84 ? 3.219 3.702 -13.953 1.00 58.53 84 ASN A C 1
ATOM 690 O O . ASN A 1 84 ? 3.671 4.473 -13.116 1.00 58.53 84 ASN A O 1
ATOM 694 N N . ASP A 1 85 ? 1.964 3.274 -13.898 1.00 78.31 85 ASP A N 1
ATOM 695 C CA . ASP A 1 85 ? 0.961 3.809 -12.970 1.00 78.31 85 ASP A CA 1
ATOM 696 C C . ASP A 1 85 ? 0.734 2.876 -11.762 1.00 78.31 85 ASP A C 1
ATOM 698 O O . ASP A 1 85 ? -0.362 2.759 -11.217 1.00 78.31 85 ASP A O 1
ATOM 702 N N . CYS A 1 86 ? 1.790 2.177 -11.333 1.00 85.75 86 CYS A N 1
ATOM 703 C CA . CYS A 1 86 ? 1.753 1.290 -10.167 1.00 85.75 86 CYS A CA 1
ATOM 704 C C . CYS A 1 86 ? 1.336 2.030 -8.883 1.00 85.75 86 CYS A C 1
ATOM 706 O O . CYS A 1 86 ? 0.550 1.499 -8.100 1.00 85.75 86 CYS A O 1
ATOM 708 N N . SER A 1 87 ? 1.782 3.278 -8.696 1.00 88.56 87 SER A N 1
ATOM 709 C CA . SER A 1 87 ? 1.365 4.123 -7.570 1.00 88.56 87 SER A CA 1
ATOM 710 C C . SER A 1 87 ? -0.125 4.435 -7.601 1.00 88.56 87 SER A C 1
ATOM 712 O O . SER A 1 87 ? -0.768 4.423 -6.563 1.00 88.56 87 SER A O 1
ATOM 714 N N . ASP A 1 88 ? -0.693 4.627 -8.789 1.00 90.00 88 ASP A N 1
ATOM 715 C CA . ASP A 1 88 ? -2.114 4.914 -8.969 1.00 90.00 88 ASP A CA 1
ATOM 716 C C . ASP A 1 88 ? -3.009 3.758 -8.517 1.00 90.00 88 ASP A C 1
ATOM 718 O O . ASP A 1 88 ? -4.039 3.935 -7.860 1.00 90.00 88 ASP A O 1
ATOM 722 N N . TYR A 1 89 ? -2.580 2.544 -8.862 1.00 92.06 89 TYR A N 1
ATOM 723 C CA . TYR A 1 89 ? -3.227 1.315 -8.436 1.00 92.06 89 TYR A CA 1
ATOM 724 C C . TYR A 1 89 ? -3.201 1.173 -6.911 1.00 92.06 89 TYR A C 1
ATOM 726 O O . TYR A 1 89 ? -4.242 0.922 -6.298 1.00 92.06 89 TYR A O 1
ATOM 734 N N . VAL A 1 90 ? -2.033 1.386 -6.300 1.00 94.69 90 VAL A N 1
ATOM 735 C CA . VAL A 1 90 ? -1.862 1.356 -4.841 1.00 94.69 90 VAL A CA 1
ATOM 736 C C . VAL A 1 90 ? -2.710 2.430 -4.164 1.00 94.69 90 VAL A C 1
ATOM 738 O O . VAL A 1 90 ? -3.432 2.134 -3.212 1.00 94.69 90 VAL A O 1
ATOM 741 N N . ASP A 1 91 ? -2.718 3.646 -4.701 1.00 94.12 91 ASP A N 1
ATOM 742 C CA . ASP A 1 91 ? -3.495 4.749 -4.152 1.00 94.12 91 ASP A CA 1
ATOM 743 C C . ASP A 1 91 ? -5.008 4.500 -4.258 1.00 94.12 91 ASP A C 1
ATOM 745 O O . ASP A 1 91 ? -5.769 4.893 -3.371 1.00 94.12 91 ASP A O 1
ATOM 749 N N . CYS A 1 92 ? -5.472 3.809 -5.306 1.00 94.38 92 CYS A N 1
ATOM 750 C CA . CYS A 1 92 ? -6.865 3.372 -5.400 1.00 94.38 92 CYS A CA 1
ATOM 751 C C . CYS A 1 92 ? -7.220 2.308 -4.355 1.00 94.38 92 CYS A C 1
ATOM 753 O O . CYS A 1 92 ? -8.301 2.389 -3.775 1.00 94.38 92 CYS A O 1
ATOM 755 N N . ILE A 1 93 ? -6.334 1.336 -4.103 1.00 96.31 93 ILE A N 1
ATOM 756 C CA . ILE A 1 93 ? -6.532 0.317 -3.056 1.00 96.31 93 ILE A CA 1
ATOM 757 C C . ILE A 1 93 ? -6.686 0.989 -1.693 1.00 96.31 93 ILE A C 1
ATOM 759 O O . ILE A 1 93 ? -7.594 0.657 -0.933 1.00 96.31 93 ILE A O 1
ATOM 763 N N . VAL A 1 94 ? -5.800 1.933 -1.383 1.00 96.38 94 VAL A N 1
ATOM 764 C CA . VAL A 1 94 ? -5.815 2.650 -0.108 1.00 96.38 94 VAL A CA 1
ATOM 765 C C . VAL A 1 94 ? -7.089 3.474 0.047 1.00 96.38 94 VAL A C 1
ATOM 767 O O . VAL A 1 94 ? -7.763 3.360 1.070 1.00 96.38 94 VAL A O 1
ATOM 770 N N . ASP A 1 95 ? -7.430 4.298 -0.945 1.00 95.69 95 ASP A N 1
ATOM 771 C CA . ASP A 1 95 ? -8.632 5.133 -0.893 1.00 95.69 95 ASP A CA 1
ATOM 772 C C . ASP A 1 95 ? -9.898 4.281 -0.705 1.00 95.69 95 ASP A C 1
ATOM 774 O O . ASP A 1 95 ? -10.768 4.630 0.098 1.00 95.69 95 ASP A O 1
ATOM 778 N N . GLU A 1 96 ? -9.988 3.151 -1.411 1.00 96.31 96 GLU A N 1
ATOM 779 C CA . GLU A 1 96 ? -11.076 2.184 -1.262 1.00 96.31 96 GLU A CA 1
ATOM 780 C C . GLU A 1 96 ? -11.131 1.614 0.156 1.00 96.31 96 GLU A C 1
ATOM 782 O O . GLU A 1 96 ? -12.157 1.703 0.832 1.00 96.31 96 GLU A O 1
ATOM 787 N N . ALA A 1 97 ? -10.011 1.076 0.633 1.00 96.69 97 ALA A N 1
ATOM 788 C CA . ALA A 1 97 ? -9.928 0.397 1.918 1.00 96.69 97 ALA A CA 1
ATOM 789 C C . ALA A 1 97 ? -10.221 1.311 3.111 1.00 96.69 97 ALA A C 1
ATOM 791 O O . ALA A 1 97 ? -10.756 0.860 4.124 1.00 96.69 97 ALA A O 1
ATOM 792 N N . LEU A 1 98 ? -9.854 2.586 2.998 1.00 95.38 98 LEU A N 1
ATOM 793 C CA . LEU A 1 98 ? -10.047 3.586 4.041 1.00 95.38 98 LEU A CA 1
ATOM 794 C C . LEU A 1 98 ? -11.396 4.321 3.923 1.00 95.38 98 LEU A C 1
ATOM 796 O O . LEU A 1 98 ? -11.649 5.262 4.673 1.00 95.38 98 LEU A O 1
ATOM 800 N N . GLY A 1 99 ? -12.277 3.881 3.017 1.00 93.69 99 GLY A N 1
ATOM 801 C CA . GLY A 1 99 ? -13.666 4.337 2.921 1.00 93.69 99 GLY A CA 1
ATOM 802 C C . GLY A 1 99 ? -13.884 5.580 2.059 1.00 93.69 99 GLY A C 1
ATOM 803 O O . GLY A 1 99 ? -15.031 5.957 1.822 1.00 93.69 99 GLY A O 1
ATOM 804 N N . ALA A 1 100 ? -12.822 6.186 1.524 1.00 93.62 100 ALA A N 1
ATOM 805 C CA . ALA A 1 100 ? -12.960 7.258 0.544 1.00 93.62 100 ALA A CA 1
ATOM 806 C C . ALA A 1 100 ? -13.463 6.736 -0.812 1.00 93.62 100 ALA A C 1
ATOM 808 O O . ALA A 1 100 ? -13.949 7.540 -1.602 1.00 93.62 100 ALA A O 1
ATOM 809 N N . LYS A 1 101 ? -13.400 5.419 -1.060 1.00 94.19 101 LYS A N 1
ATOM 810 C CA . LYS A 1 101 ? -13.657 4.739 -2.346 1.00 94.19 101 LYS A CA 1
ATOM 811 C C . LYS A 1 101 ? -12.558 5.008 -3.367 1.00 94.19 101 LYS A C 1
ATOM 813 O O . LYS A 1 101 ? -12.012 6.098 -3.400 1.00 94.19 101 LYS A O 1
ATOM 818 N N . ALA A 1 102 ? -12.223 4.072 -4.243 1.00 92.50 102 ALA A N 1
ATOM 819 C CA . ALA A 1 102 ? -11.226 4.342 -5.276 1.00 92.50 102 ALA A CA 1
ATOM 820 C C . ALA A 1 102 ? -11.666 5.508 -6.179 1.00 92.50 102 ALA A C 1
ATOM 822 O O . ALA A 1 102 ? -12.850 5.660 -6.495 1.00 92.50 102 ALA A O 1
ATOM 823 N N . ARG A 1 103 ? -10.713 6.329 -6.642 1.00 90.00 103 ARG A N 1
ATOM 824 C CA . ARG A 1 103 ? -11.031 7.532 -7.432 1.00 90.00 103 ARG A CA 1
ATOM 825 C C . ARG A 1 103 ? -11.852 7.222 -8.687 1.00 90.00 103 ARG A C 1
ATOM 827 O O . ARG A 1 103 ? -12.736 7.996 -9.042 1.00 90.00 103 ARG A O 1
ATOM 834 N N . PHE A 1 104 ? -11.636 6.052 -9.295 1.00 86.75 104 PHE A N 1
ATOM 835 C CA . PHE A 1 104 ? -12.416 5.599 -10.442 1.00 86.75 104 PHE A CA 1
ATOM 836 C C . PHE A 1 104 ? -13.880 5.308 -10.104 1.00 86.75 104 PHE A C 1
ATOM 838 O O . PHE A 1 104 ? -14.747 5.554 -10.934 1.00 86.75 104 PHE A O 1
ATOM 845 N N . GLN A 1 105 ? -14.180 4.832 -8.893 1.00 89.06 105 GLN A N 1
ATOM 846 C CA . GLN A 1 105 ? -15.564 4.636 -8.452 1.00 89.06 105 GLN A CA 1
ATOM 847 C C . GLN A 1 105 ? -16.260 5.975 -8.196 1.00 89.06 105 GLN A C 1
ATOM 849 O O . GLN A 1 105 ? -17.465 6.101 -8.389 1.00 89.06 105 GLN A O 1
ATOM 854 N N . ARG A 1 106 ? -15.494 6.987 -7.777 1.00 90.44 106 ARG A N 1
ATOM 855 C CA . ARG A 1 106 ? -15.986 8.354 -7.572 1.00 90.44 106 ARG A CA 1
ATOM 856 C C . ARG A 1 106 ? -16.044 9.196 -8.850 1.00 90.44 106 ARG A C 1
ATOM 858 O O . ARG A 1 106 ? -16.496 10.331 -8.774 1.00 90.44 106 ARG A O 1
ATOM 865 N N . SER A 1 107 ? -15.550 8.699 -9.988 1.00 85.44 107 SER A N 1
ATOM 866 C CA . SER A 1 107 ? -15.293 9.519 -11.188 1.00 85.44 107 SER A CA 1
ATOM 867 C C . SER A 1 107 ? -14.455 10.776 -10.889 1.00 85.44 107 SER A C 1
ATOM 869 O O . SER A 1 107 ? -14.761 11.871 -11.349 1.00 85.44 107 SER A O 1
ATOM 871 N N . SER A 1 108 ? -13.403 10.618 -10.082 1.00 86.00 108 SER A N 1
ATOM 872 C CA . SER A 1 108 ? -12.494 11.690 -9.668 1.00 86.00 108 SER A CA 1
ATOM 873 C C . SER A 1 108 ? -11.083 11.461 -10.213 1.00 86.00 108 SER A C 1
ATOM 875 O O . SER A 1 108 ? -10.623 10.325 -10.330 1.00 86.00 108 SER A O 1
ATOM 877 N N . ASP A 1 109 ? -10.381 12.554 -10.498 1.00 86.00 109 ASP A N 1
ATOM 878 C CA . ASP A 1 109 ? -8.958 12.594 -10.848 1.00 86.00 109 ASP A CA 1
ATOM 879 C C . ASP A 1 109 ? -8.036 12.568 -9.614 1.00 86.00 109 ASP A C 1
ATOM 881 O O . ASP A 1 109 ? -6.825 12.385 -9.740 1.00 86.00 109 ASP A O 1
ATOM 885 N N . ARG A 1 110 ? -8.594 12.716 -8.406 1.00 89.00 110 ARG A N 1
ATOM 886 C CA . ARG A 1 110 ? -7.837 12.837 -7.157 1.00 89.00 110 ARG A CA 1
ATOM 887 C C . ARG A 1 110 ? -7.951 11.599 -6.287 1.00 89.00 110 ARG A C 1
ATOM 889 O O . ARG A 1 110 ? -9.030 11.022 -6.132 1.00 89.00 110 ARG A O 1
ATOM 896 N N . HIS A 1 111 ? -6.842 11.269 -5.636 1.00 90.62 111 HIS A N 1
ATOM 897 C CA . HIS A 1 111 ? -6.839 10.423 -4.449 1.00 90.62 111 HIS A CA 1
ATOM 898 C C . HIS A 1 111 ? -7.016 11.293 -3.205 1.00 90.62 111 HIS A C 1
ATOM 900 O O . HIS A 1 111 ? -6.392 12.350 -3.100 1.00 90.62 111 HIS A O 1
ATOM 906 N N . LEU A 1 112 ? -7.875 10.864 -2.282 1.00 92.06 112 LEU A N 1
ATOM 907 C CA . LEU A 1 112 ? -8.263 11.669 -1.120 1.00 92.06 112 LEU A CA 1
ATOM 908 C C . LEU A 1 112 ? -7.482 11.291 0.136 1.00 92.06 112 LEU A C 1
ATOM 910 O O . LEU A 1 112 ? -7.136 12.168 0.925 1.00 92.06 112 LEU A O 1
ATOM 914 N N . LEU A 1 113 ? -7.180 10.005 0.333 1.00 92.25 113 LEU A N 1
ATOM 915 C CA . LEU A 1 113 ? -6.519 9.515 1.542 1.00 92.25 113 LEU A CA 1
ATOM 916 C C . LEU A 1 113 ? -5.090 9.061 1.265 1.00 92.25 113 LEU A C 1
ATOM 918 O O . LEU A 1 113 ? -4.202 9.411 2.040 1.00 92.25 113 LEU A O 1
ATOM 922 N N . SER A 1 114 ? -4.829 8.358 0.161 1.00 87.88 114 SER A N 1
ATOM 923 C CA . SER A 1 114 ? -3.486 7.812 -0.090 1.00 87.88 114 SER A CA 1
ATOM 924 C C . SER A 1 114 ? -2.352 8.849 -0.066 1.00 87.88 114 SER A C 1
ATOM 926 O O . SER A 1 114 ? -1.399 8.666 0.700 1.00 87.88 114 SER A O 1
ATOM 928 N N . PRO A 1 115 ? -2.469 10.012 -0.742 1.00 87.31 115 PRO A N 1
ATOM 929 C CA . PRO A 1 115 ? -1.398 11.010 -0.771 1.00 87.31 115 PRO A CA 1
ATOM 930 C C . PRO A 1 115 ? -1.185 11.736 0.565 1.00 87.31 115 PRO A C 1
ATOM 932 O O . PRO A 1 115 ? -0.244 12.528 0.704 1.00 87.31 115 PRO A O 1
ATOM 935 N N . GLN A 1 116 ? -2.052 11.521 1.562 1.00 87.44 116 GLN A N 1
ATOM 936 C CA . GLN A 1 116 ? -1.959 12.205 2.844 1.00 87.44 116 GLN A CA 1
ATOM 937 C C . GLN A 1 116 ? -0.776 11.683 3.658 1.00 87.44 116 GLN A C 1
ATOM 939 O O . GLN A 1 116 ? -0.908 10.814 4.516 1.00 87.44 116 GLN A O 1
ATOM 944 N N . ARG A 1 117 ? 0.388 12.311 3.480 1.00 81.81 117 ARG A N 1
ATOM 945 C CA . ARG A 1 117 ? 1.641 11.997 4.196 1.00 81.81 117 ARG A CA 1
ATOM 946 C C . ARG A 1 117 ? 1.485 11.873 5.715 1.00 81.81 117 ARG A C 1
ATOM 948 O O . ARG A 1 117 ? 2.221 11.137 6.358 1.00 81.81 117 ARG A O 1
ATOM 955 N N . ARG A 1 118 ? 0.515 12.570 6.315 1.00 88.12 118 ARG A N 1
ATOM 956 C CA . ARG A 1 118 ? 0.238 12.476 7.755 1.00 88.12 118 ARG A CA 1
ATOM 957 C C . ARG A 1 118 ? -0.284 11.109 8.203 1.00 88.12 118 ARG A C 1
ATOM 959 O O . ARG A 1 118 ? -0.150 10.831 9.394 1.00 88.12 118 ARG A O 1
ATOM 966 N N . LEU A 1 119 ? -0.870 10.309 7.306 1.00 91.00 119 LEU A N 1
ATOM 967 C CA . LEU A 1 119 ? -1.404 8.972 7.588 1.00 91.00 119 LEU A CA 1
ATOM 968 C C . LEU A 1 119 ? -0.310 7.914 7.703 1.00 91.00 119 LEU A C 1
ATOM 970 O O . LEU A 1 119 ? -0.539 6.890 8.339 1.00 91.00 119 LEU A O 1
ATOM 974 N N . TRP A 1 120 ? 0.873 8.180 7.153 1.00 92.44 120 TRP A N 1
ATOM 975 C CA . TRP A 1 120 ? 1.898 7.168 6.924 1.00 92.44 120 TRP A CA 1
ATOM 976 C C . TRP A 1 120 ? 3.152 7.416 7.756 1.00 92.44 120 TRP A C 1
ATOM 978 O O . TRP A 1 120 ? 3.629 8.547 7.871 1.00 92.44 120 TRP A O 1
ATOM 988 N N . ASP A 1 121 ? 3.686 6.349 8.333 1.00 92.62 121 ASP A N 1
ATOM 989 C CA . ASP A 1 121 ? 5.099 6.242 8.666 1.00 92.62 121 ASP A CA 1
ATOM 990 C C . ASP A 1 121 ? 5.826 5.714 7.424 1.00 92.62 121 ASP A C 1
ATOM 992 O O . ASP A 1 121 ? 5.392 4.728 6.826 1.00 92.62 121 ASP A O 1
ATOM 996 N N . VAL A 1 122 ? 6.907 6.383 7.019 1.00 92.44 122 VAL A N 1
ATOM 997 C CA . VAL A 1 122 ? 7.690 6.017 5.831 1.00 92.44 122 VAL A CA 1
ATOM 998 C C . VAL A 1 122 ? 9.119 5.719 6.256 1.00 92.44 122 VAL A C 1
ATOM 1000 O O . VAL A 1 122 ? 9.756 6.554 6.901 1.00 92.44 122 VAL A O 1
ATOM 1003 N N . PHE A 1 123 ? 9.620 4.537 5.914 1.00 92.06 123 PHE A N 1
ATOM 1004 C CA . PHE A 1 123 ? 10.954 4.092 6.312 1.00 92.06 123 PHE A 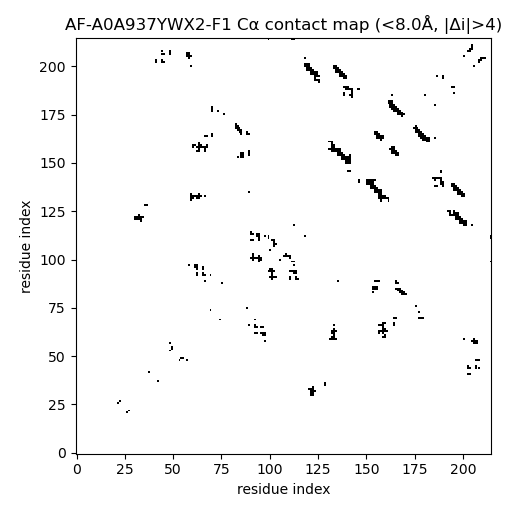CA 1
ATOM 1005 C C . PHE A 1 123 ? 11.578 3.167 5.267 1.00 92.06 123 PHE A C 1
ATOM 1007 O O . PHE A 1 123 ? 10.884 2.554 4.459 1.00 92.06 123 PHE A O 1
ATOM 1014 N N . TYR A 1 124 ? 12.907 3.067 5.288 1.00 94.62 124 TYR A N 1
ATOM 1015 C CA . TYR A 1 124 ? 13.626 2.083 4.485 1.00 94.62 124 TYR A CA 1
ATOM 1016 C C . TYR A 1 124 ? 13.591 0.731 5.186 1.00 94.62 124 TYR A C 1
ATOM 1018 O O . TYR A 1 124 ? 13.972 0.632 6.353 1.00 94.62 124 TYR A O 1
ATOM 1026 N N . TRP A 1 125 ? 13.139 -0.299 4.481 1.00 93.81 125 TRP A N 1
ATOM 1027 C CA . TRP A 1 125 ? 12.999 -1.634 5.045 1.00 93.81 125 TRP A CA 1
ATOM 1028 C C . TRP A 1 125 ? 14.319 -2.397 4.973 1.00 93.81 125 TRP A C 1
ATOM 1030 O O . TRP A 1 125 ? 14.870 -2.620 3.897 1.00 93.81 125 TRP A O 1
ATOM 1040 N N . ASP A 1 126 ? 14.819 -2.808 6.135 1.00 88.50 126 ASP A N 1
ATOM 1041 C CA . ASP A 1 126 ? 16.079 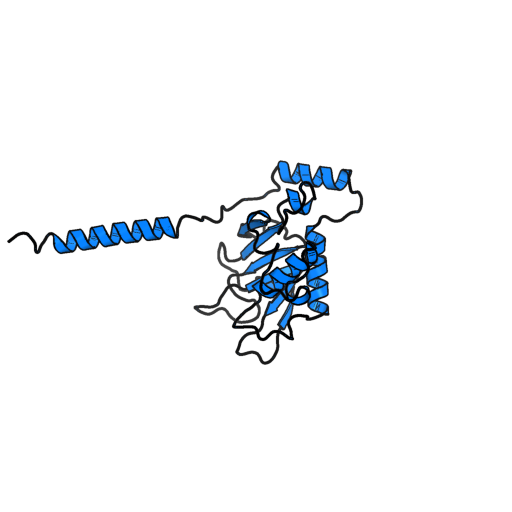-3.538 6.301 1.00 88.50 126 ASP A CA 1
ATOM 1042 C C . ASP A 1 126 ? 15.880 -5.057 6.461 1.00 88.50 126 ASP A C 1
ATOM 1044 O O . ASP A 1 126 ? 16.816 -5.771 6.825 1.00 88.50 126 ASP A O 1
ATOM 1048 N N . ARG A 1 127 ? 14.660 -5.548 6.196 1.00 88.56 127 ARG A N 1
ATOM 1049 C CA . ARG A 1 127 ? 14.230 -6.950 6.339 1.00 88.56 127 ARG A CA 1
ATOM 1050 C C . ARG A 1 127 ? 14.200 -7.492 7.771 1.00 88.56 127 ARG A C 1
ATOM 1052 O O . ARG A 1 127 ? 13.870 -8.661 7.953 1.00 88.56 127 ARG A O 1
ATOM 1059 N N . ARG A 1 128 ? 14.509 -6.683 8.790 1.00 85.75 128 ARG A N 1
ATOM 1060 C CA . ARG A 1 128 ? 14.438 -7.111 10.199 1.00 85.75 128 ARG A CA 1
ATOM 1061 C C . ARG A 1 128 ? 13.029 -7.012 10.749 1.00 85.75 128 ARG A C 1
ATOM 1063 O O . ARG A 1 128 ? 12.610 -7.851 11.541 1.00 85.75 128 ARG A O 1
ATOM 1070 N N . GLU A 1 129 ? 12.303 -5.982 10.333 1.00 82.81 129 GLU A N 1
ATOM 1071 C CA . GLU A 1 129 ? 10.902 -5.846 10.690 1.00 82.81 129 GLU A CA 1
ATOM 1072 C C . GLU A 1 129 ? 10.008 -6.698 9.790 1.00 82.81 129 GLU A C 1
ATOM 1074 O O . GLU A 1 129 ? 10.193 -6.697 8.570 1.00 82.81 129 GLU A O 1
ATOM 1079 N N . PRO A 1 130 ? 8.980 -7.360 10.343 1.00 90.94 130 PRO A N 1
ATOM 1080 C CA . PRO A 1 130 ? 7.960 -7.966 9.512 1.00 90.94 130 PRO A CA 1
ATOM 1081 C C . PRO A 1 130 ? 7.186 -6.878 8.762 1.00 90.94 130 PRO A C 1
ATOM 1083 O O . PRO A 1 130 ? 6.801 -5.846 9.326 1.00 90.94 130 PRO A O 1
ATOM 1086 N N . LEU A 1 131 ? 6.928 -7.133 7.483 1.00 95.31 131 LEU A N 1
ATOM 1087 C CA . LEU A 1 131 ? 5.905 -6.408 6.742 1.00 95.31 131 LEU A CA 1
ATOM 1088 C C . LEU A 1 131 ? 4.526 -6.838 7.246 1.00 95.31 131 LEU A C 1
ATOM 1090 O O . LEU A 1 131 ? 4.328 -7.982 7.658 1.00 95.31 131 LEU A O 1
ATOM 1094 N N . LEU A 1 132 ? 3.581 -5.908 7.238 1.00 95.81 132 LEU A N 1
ATOM 1095 C CA . LEU A 1 132 ? 2.231 -6.114 7.744 1.00 95.81 132 LEU A CA 1
ATOM 1096 C C . LEU A 1 132 ? 1.221 -5.983 6.601 1.00 95.81 132 LEU A C 1
ATOM 1098 O O . LEU A 1 132 ? 1.466 -5.214 5.670 1.00 95.81 132 LEU A O 1
ATOM 1102 N N . PRO A 1 133 ? 0.055 -6.648 6.689 1.00 97.81 133 PRO A N 1
ATOM 1103 C CA . PRO A 1 133 ? -1.044 -6.408 5.762 1.00 97.81 133 PRO A CA 1
ATOM 1104 C C . PRO A 1 133 ? -1.331 -4.914 5.598 1.00 97.81 133 PRO A C 1
ATOM 1106 O O . PRO A 1 133 ? -1.403 -4.177 6.582 1.00 97.81 133 PRO A O 1
ATOM 1109 N N . GLY A 1 134 ? -1.480 -4.463 4.359 1.00 97.75 134 GLY A N 1
ATOM 1110 C CA . GLY A 1 134 ? -1.727 -3.067 4.020 1.00 97.75 134 GLY A CA 1
ATOM 1111 C C . GLY A 1 134 ? -0.500 -2.159 3.966 1.00 97.75 134 GLY A C 1
ATOM 1112 O O . GLY A 1 134 ? -0.667 -0.992 3.620 1.00 97.75 134 GLY A O 1
ATOM 1113 N N . ASP A 1 135 ? 0.704 -2.645 4.283 1.00 98.06 135 ASP A N 1
ATOM 1114 C CA . ASP A 1 135 ? 1.927 -1.895 3.985 1.00 98.06 135 ASP A CA 1
ATOM 1115 C C . ASP A 1 135 ? 2.046 -1.719 2.462 1.00 98.06 135 ASP A C 1
ATOM 1117 O O . ASP A 1 135 ? 1.955 -2.695 1.710 1.00 98.06 135 ASP A O 1
ATOM 1121 N N . ALA A 1 136 ? 2.264 -0.484 2.005 1.00 97.75 136 ALA A N 1
ATOM 1122 C CA . ALA A 1 136 ? 2.652 -0.222 0.624 1.00 97.75 136 ALA A CA 1
ATOM 1123 C C . ALA A 1 136 ? 4.181 -0.268 0.520 1.00 97.75 136 ALA A C 1
ATOM 1125 O O . ALA A 1 136 ? 4.895 0.439 1.233 1.00 97.75 136 ALA A O 1
ATOM 1126 N N . VAL A 1 137 ? 4.684 -1.139 -0.348 1.00 97.50 137 VAL A N 1
ATOM 1127 C CA . VAL A 1 137 ? 6.104 -1.469 -0.481 1.00 97.50 137 VAL A CA 1
ATOM 1128 C C . VAL A 1 137 ? 6.579 -0.986 -1.836 1.00 97.50 137 VAL A C 1
ATOM 1130 O O . VAL A 1 137 ? 6.163 -1.508 -2.870 1.00 97.50 137 VAL A O 1
ATOM 1133 N N . SER A 1 138 ? 7.440 0.023 -1.829 1.00 96.25 138 SER A N 1
ATOM 1134 C CA . SER A 1 138 ? 8.105 0.541 -3.016 1.00 96.25 138 SER A CA 1
ATOM 1135 C C . SER A 1 138 ? 9.502 -0.058 -3.123 1.00 96.25 138 SER A C 1
ATOM 1137 O O . SER A 1 138 ? 10.270 -0.026 -2.164 1.00 96.25 138 SER A O 1
ATOM 1139 N N . VAL A 1 139 ? 9.840 -0.578 -4.293 1.00 95.81 139 VAL A N 1
ATOM 1140 C CA . VAL A 1 139 ? 11.165 -1.092 -4.638 1.00 95.81 139 VAL A CA 1
ATOM 1141 C C . VAL A 1 139 ? 11.786 -0.198 -5.700 1.00 95.81 139 VAL A C 1
ATOM 1143 O O . VAL A 1 139 ? 11.091 0.281 -6.597 1.00 95.81 139 VAL A O 1
ATOM 1146 N N . GLU A 1 140 ? 13.091 0.026 -5.600 1.00 91.56 140 GLU A N 1
ATOM 1147 C CA . GLU A 1 140 ? 13.859 0.862 -6.533 1.00 91.56 140 GLU A CA 1
ATOM 1148 C C . GLU A 1 140 ? 13.718 0.400 -7.991 1.00 91.56 140 GLU A C 1
ATOM 1150 O O . GLU A 1 140 ? 13.634 1.215 -8.909 1.00 91.56 140 GLU A O 1
ATOM 1155 N N . HIS A 1 141 ? 13.611 -0.914 -8.196 1.00 90.44 141 HIS A N 1
ATOM 1156 C CA . HIS A 1 141 ? 13.441 -1.523 -9.507 1.00 90.44 141 HIS A CA 1
ATOM 1157 C C . HIS A 1 141 ? 12.283 -2.514 -9.509 1.00 90.44 141 HIS A C 1
ATOM 1159 O O . HIS A 1 141 ? 12.158 -3.347 -8.611 1.00 90.44 141 HIS A O 1
ATOM 1165 N N . SER A 1 142 ? 11.446 -2.435 -10.546 1.00 91.12 142 SER A N 1
ATOM 1166 C CA . SER A 1 142 ? 10.333 -3.364 -10.731 1.00 91.12 142 SER A CA 1
ATOM 1167 C C . SER A 1 142 ? 10.822 -4.810 -10.780 1.00 91.12 142 SER A C 1
ATOM 1169 O O . SER A 1 142 ? 11.788 -5.098 -11.483 1.00 91.12 142 SER A O 1
ATOM 1171 N N . PRO A 1 143 ? 10.126 -5.754 -10.131 1.00 92.81 143 PRO A N 1
ATOM 1172 C CA . PRO A 1 143 ? 10.478 -7.167 -10.197 1.00 92.81 143 PRO A CA 1
ATOM 1173 C C . PRO A 1 143 ? 10.117 -7.820 -11.541 1.00 92.81 143 PRO A C 1
ATOM 1175 O O . PRO A 1 143 ? 10.356 -9.006 -11.723 1.00 92.81 143 PRO A O 1
ATOM 1178 N N . HIS A 1 144 ? 9.514 -7.096 -12.486 1.00 90.00 144 HIS A N 1
ATOM 1179 C CA . HIS A 1 144 ? 9.021 -7.668 -13.745 1.00 90.00 144 HIS A CA 1
ATOM 1180 C C . HIS A 1 144 ? 9.985 -7.528 -14.930 1.00 90.00 144 HIS A C 1
ATOM 1182 O O . HIS A 1 144 ? 9.703 -8.062 -16.002 1.00 90.00 144 HIS A O 1
ATOM 1188 N N . TYR A 1 145 ? 11.088 -6.800 -14.768 1.00 88.12 145 TYR A N 1
ATOM 1189 C CA . TYR A 1 145 ? 12.109 -6.606 -15.796 1.00 88.12 145 TYR A CA 1
ATOM 1190 C C . TYR A 1 145 ? 13.481 -6.411 -15.152 1.00 88.12 145 TYR A C 1
ATOM 1192 O O . TYR A 1 145 ? 13.569 -6.001 -13.996 1.00 88.12 145 TYR A O 1
ATOM 1200 N N . ASP A 1 146 ? 14.539 -6.707 -15.905 1.00 90.38 146 ASP A N 1
ATOM 1201 C CA . ASP A 1 146 ? 15.905 -6.552 -15.410 1.00 90.38 146 ASP A CA 1
ATOM 1202 C C . ASP A 1 146 ? 16.235 -5.072 -15.147 1.00 90.38 146 ASP A C 1
ATOM 1204 O O . ASP A 1 146 ? 15.799 -4.207 -15.916 1.00 90.38 146 ASP A O 1
ATOM 1208 N N . PRO A 1 147 ? 16.994 -4.751 -14.082 1.00 90.62 147 PRO A N 1
ATOM 1209 C CA . PRO A 1 147 ? 17.398 -3.381 -13.783 1.00 90.62 147 PRO A CA 1
ATOM 1210 C C . PRO A 1 147 ? 18.171 -2.728 -14.930 1.00 90.62 147 PRO A C 1
ATOM 1212 O O . PRO A 1 147 ? 19.024 -3.353 -15.557 1.00 90.62 147 PRO A O 1
ATOM 1215 N N . TYR A 1 148 ? 17.905 -1.446 -15.169 1.00 87.38 148 TYR A N 1
ATOM 1216 C CA . TYR A 1 148 ? 18.616 -0.636 -16.155 1.00 87.38 148 TYR A CA 1
ATOM 1217 C C . TYR A 1 148 ? 18.678 0.830 -15.705 1.00 87.38 148 TYR A C 1
ATOM 1219 O O . TYR A 1 148 ? 17.888 1.274 -14.868 1.00 87.38 148 TYR A O 1
ATOM 1227 N N . GLU A 1 149 ? 19.615 1.596 -16.264 1.00 85.25 149 GLU A N 1
ATOM 1228 C CA . GLU A 1 149 ? 19.775 3.017 -15.945 1.00 85.25 149 GLU A CA 1
ATOM 1229 C C . GLU A 1 149 ? 18.521 3.820 -16.332 1.00 85.25 149 GLU A C 1
ATOM 1231 O O . GLU A 1 149 ? 18.042 3.762 -17.464 1.00 85.25 149 GLU A O 1
ATOM 1236 N N . GLY A 1 150 ? 17.960 4.568 -15.380 1.00 79.38 150 GLY A N 1
ATOM 1237 C CA . GLY A 1 150 ? 16.700 5.292 -15.578 1.00 79.38 150 GLY A CA 1
ATOM 1238 C C . GLY A 1 150 ? 15.440 4.441 -15.376 1.00 79.38 150 GLY A C 1
ATOM 1239 O O . GLY A 1 150 ? 14.334 4.916 -15.650 1.00 79.38 150 GLY A O 1
ATOM 1240 N N . ALA A 1 151 ? 15.570 3.204 -14.882 1.00 81.56 151 ALA A N 1
ATOM 1241 C CA . ALA A 1 151 ? 14.437 2.477 -14.324 1.00 81.56 151 ALA A CA 1
ATOM 1242 C C . ALA A 1 151 ? 13.829 3.267 -13.153 1.00 81.56 151 ALA A C 1
ATOM 1244 O O . ALA A 1 151 ? 14.540 3.837 -12.327 1.00 81.56 151 ALA A O 1
ATOM 1245 N N . ILE A 1 152 ? 12.499 3.300 -13.093 1.00 84.50 152 ILE A N 1
ATOM 1246 C CA . ILE A 1 152 ? 11.769 3.976 -12.021 1.00 84.50 152 ILE A CA 1
ATOM 1247 C C . ILE A 1 152 ? 11.326 2.984 -10.947 1.00 84.50 152 ILE A C 1
ATOM 1249 O O . ILE A 1 152 ? 11.215 1.781 -11.204 1.00 84.50 152 ILE A O 1
ATOM 1253 N N . TRP A 1 153 ? 11.013 3.528 -9.773 1.00 91.31 153 TRP A N 1
ATOM 1254 C CA . TRP A 1 153 ? 10.485 2.777 -8.643 1.00 91.31 153 TRP A CA 1
ATOM 1255 C C . TRP A 1 153 ? 9.162 2.095 -8.995 1.00 91.31 153 TRP A C 1
ATOM 1257 O O . TRP A 1 153 ? 8.353 2.613 -9.768 1.00 91.31 153 TRP A O 1
ATOM 1267 N N . HIS A 1 154 ? 8.931 0.943 -8.378 1.00 94.19 154 HIS A N 1
ATOM 1268 C CA . HIS A 1 154 ? 7.711 0.156 -8.517 1.00 94.19 154 HIS A CA 1
ATOM 1269 C C . HIS A 1 154 ? 7.089 -0.077 -7.148 1.00 94.19 154 HIS A C 1
ATOM 1271 O O . HIS A 1 154 ? 7.812 -0.211 -6.166 1.00 94.19 154 HIS A O 1
ATOM 1277 N N . VAL A 1 155 ? 5.763 -0.126 -7.052 1.00 95.81 155 VAL A N 1
ATOM 1278 C CA . VAL A 1 155 ? 5.074 -0.244 -5.760 1.00 95.81 155 VAL A CA 1
ATOM 1279 C C . VAL A 1 155 ? 3.955 -1.279 -5.797 1.00 95.81 155 VAL A C 1
ATOM 1281 O O . VAL A 1 155 ? 3.279 -1.460 -6.810 1.00 95.81 155 VAL A O 1
ATOM 1284 N N . GLY A 1 156 ? 3.779 -1.966 -4.671 1.00 97.19 156 GLY A N 1
ATOM 1285 C CA . GLY A 1 156 ? 2.692 -2.905 -4.413 1.00 97.19 156 GLY A CA 1
ATOM 1286 C C . GLY A 1 156 ? 2.210 -2.811 -2.967 1.00 97.19 156 GLY A C 1
ATOM 1287 O O . GLY A 1 156 ? 2.776 -2.074 -2.164 1.00 97.19 156 GLY A O 1
ATOM 1288 N N . VAL A 1 157 ? 1.164 -3.560 -2.629 1.00 98.50 157 VAL A N 1
ATOM 1289 C CA . VAL A 1 157 ? 0.569 -3.620 -1.285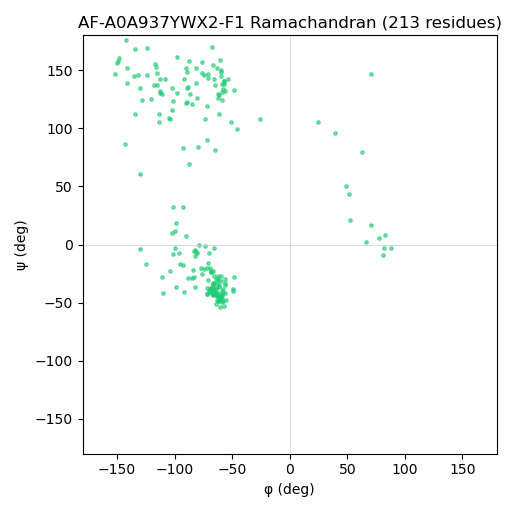 1.00 98.50 157 VAL A CA 1
ATOM 1290 C C . VAL A 1 157 ? 0.676 -5.034 -0.732 1.00 98.50 157 VAL A C 1
ATOM 1292 O O . VAL A 1 157 ? 0.401 -5.998 -1.442 1.00 98.50 157 VAL A O 1
ATOM 1295 N N . ILE A 1 158 ? 1.026 -5.170 0.544 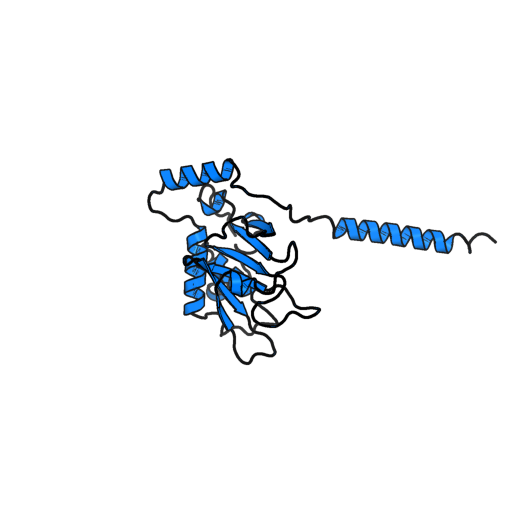1.00 98.62 158 ILE A N 1
ATOM 1296 C CA . ILE A 1 158 ? 0.990 -6.458 1.244 1.00 98.62 158 ILE A CA 1
ATOM 1297 C C . ILE A 1 158 ? -0.467 -6.866 1.497 1.00 98.62 158 ILE A C 1
ATOM 1299 O O . ILE A 1 158 ? -1.212 -6.158 2.176 1.00 98.62 158 ILE A O 1
ATOM 1303 N N . GLY A 1 159 ? -0.882 -8.004 0.951 1.00 98.44 159 GLY A N 1
ATOM 1304 C CA . GLY A 1 159 ? -2.193 -8.606 1.166 1.00 98.44 159 GLY A CA 1
ATOM 1305 C C . GLY A 1 159 ? -2.391 -9.101 2.596 1.00 98.44 159 GLY A C 1
ATOM 1306 O O . GLY A 1 159 ? -1.454 -9.164 3.395 1.00 98.44 159 GLY A O 1
ATOM 1307 N N . ALA A 1 160 ? -3.625 -9.474 2.932 1.00 97.75 160 ALA A N 1
ATOM 1308 C CA . ALA A 1 160 ? -3.906 -10.148 4.199 1.00 97.75 160 ALA A CA 1
ATOM 1309 C C . ALA A 1 160 ? -3.298 -11.563 4.239 1.00 97.75 160 ALA A C 1
ATOM 1311 O O . ALA A 1 160 ? -3.002 -12.069 5.319 1.00 97.75 160 ALA A O 1
ATOM 1312 N N . ASP A 1 161 ? -3.047 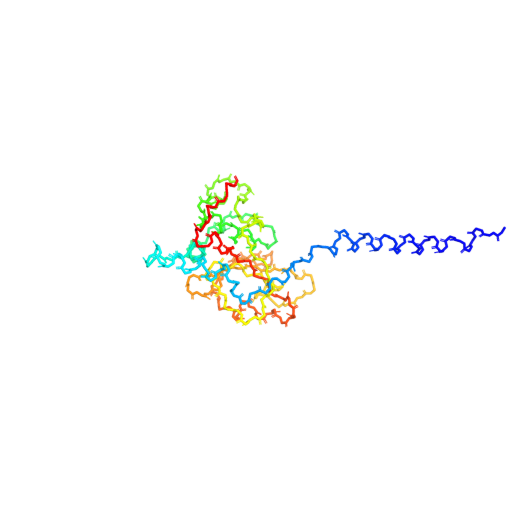-12.160 3.074 1.00 97.62 161 ASP A N 1
ATOM 1313 C CA . ASP A 1 161 ? -2.294 -13.407 2.887 1.00 97.62 161 ASP A CA 1
ATOM 1314 C C . ASP A 1 161 ? -0.754 -13.261 2.959 1.00 97.62 161 ASP A C 1
ATOM 1316 O O . ASP A 1 161 ? -0.032 -14.247 2.806 1.00 97.62 161 ASP A O 1
ATOM 1320 N N . GLY A 1 162 ? -0.232 -12.046 3.168 1.00 97.56 162 GLY A N 1
ATOM 1321 C CA . GLY A 1 162 ? 1.206 -11.767 3.236 1.00 97.56 162 GLY A CA 1
ATOM 1322 C C . GLY A 1 162 ? 1.933 -11.706 1.884 1.00 97.56 162 GLY A C 1
ATOM 1323 O O . GLY A 1 162 ? 3.158 -11.561 1.859 1.00 97.56 162 GLY A O 1
ATOM 1324 N N . ARG A 1 163 ? 1.218 -11.796 0.756 1.00 98.62 163 ARG A N 1
ATOM 1325 C CA . ARG A 1 163 ? 1.780 -11.642 -0.598 1.00 98.62 163 ARG A CA 1
ATOM 1326 C C . ARG A 1 163 ? 1.783 -10.176 -1.023 1.00 98.62 163 ARG A C 1
ATOM 1328 O O . ARG A 1 163 ? 1.013 -9.373 -0.513 1.00 98.62 163 ARG A O 1
ATOM 1335 N N . VAL A 1 164 ? 2.634 -9.812 -1.977 1.00 98.56 164 VAL A N 1
ATOM 1336 C CA . VAL A 1 164 ? 2.648 -8.471 -2.572 1.00 98.56 164 VAL A CA 1
ATOM 1337 C C . VAL A 1 164 ? 1.728 -8.439 -3.786 1.00 98.56 164 VAL A C 1
ATOM 1339 O O . VAL A 1 164 ? 1.929 -9.178 -4.752 1.00 98.56 164 VAL A O 1
ATOM 1342 N N . TYR A 1 165 ? 0.744 -7.551 -3.739 1.00 97.88 165 TYR A N 1
ATOM 1343 C CA . TYR A 1 165 ? -0.186 -7.263 -4.818 1.00 97.88 165 TYR A CA 1
ATOM 1344 C C . TYR A 1 165 ? 0.205 -5.969 -5.508 1.00 97.88 165 TYR A C 1
ATOM 1346 O O . TYR A 1 165 ? 0.155 -4.889 -4.918 1.00 97.88 165 TYR A O 1
ATOM 1354 N N . ASP A 1 166 ? 0.575 -6.073 -6.772 1.00 94.94 166 ASP A N 1
ATOM 1355 C CA . ASP A 1 166 ? 1.050 -4.954 -7.566 1.00 94.94 166 ASP A CA 1
ATOM 1356 C C . ASP A 1 166 ? 0.403 -4.933 -8.946 1.00 94.94 166 ASP A C 1
ATOM 1358 O O . ASP A 1 166 ? -0.255 -5.882 -9.384 1.00 94.94 166 ASP A O 1
ATOM 1362 N N . TRP A 1 167 ? 0.588 -3.814 -9.632 1.00 91.94 167 TRP A N 1
ATOM 1363 C CA . TRP A 1 167 ? 0.108 -3.631 -10.986 1.00 91.94 167 TRP A CA 1
ATOM 1364 C C . TRP A 1 167 ? 1.126 -2.847 -11.799 1.00 91.94 167 TRP A C 1
ATOM 1366 O O . TRP A 1 167 ? 1.701 -1.879 -11.306 1.00 91.94 167 TRP A O 1
ATOM 1376 N N . SER A 1 168 ? 1.347 -3.242 -13.050 1.00 87.88 168 SER A N 1
ATOM 1377 C CA . SER A 1 168 ? 2.145 -2.457 -13.991 1.00 87.88 168 SER A CA 1
ATOM 1378 C C . SER A 1 168 ? 1.714 -2.702 -15.433 1.00 87.88 168 SER A C 1
ATOM 1380 O O . SER A 1 168 ? 1.356 -3.818 -15.819 1.00 87.88 168 SER A O 1
ATOM 1382 N N . LYS A 1 169 ? 1.818 -1.654 -16.250 1.00 81.94 169 LYS A N 1
ATOM 1383 C CA . LYS A 1 169 ? 1.792 -1.733 -17.707 1.00 81.94 169 LYS A CA 1
ATOM 1384 C C . LYS A 1 169 ? 2.920 -0.877 -18.271 1.00 81.94 169 LYS A C 1
ATOM 1386 O O . LYS A 1 169 ? 2.884 0.354 -18.204 1.00 81.94 169 LYS A O 1
ATOM 1391 N N . LEU A 1 170 ? 3.905 -1.527 -18.879 1.00 77.00 170 LEU A N 1
ATOM 1392 C CA . LEU A 1 170 ? 4.914 -0.836 -19.674 1.00 77.00 170 LEU A CA 1
ATOM 1393 C C . LEU A 1 170 ? 4.388 -0.547 -21.075 1.00 77.00 170 LEU A C 1
ATOM 1395 O O . LEU A 1 170 ? 3.608 -1.318 -21.625 1.00 77.00 170 LEU A O 1
ATOM 1399 N N . ARG A 1 171 ? 4.894 0.525 -21.701 1.00 72.19 171 ARG A N 1
ATOM 1400 C CA . ARG A 1 171 ? 4.611 0.810 -23.122 1.00 72.19 171 ARG A CA 1
ATOM 1401 C C . ARG A 1 171 ? 4.988 -0.353 -24.042 1.00 72.19 171 ARG A C 1
ATOM 1403 O O . ARG A 1 171 ? 4.376 -0.510 -25.088 1.00 72.19 171 ARG A O 1
ATOM 1410 N N . SER A 1 172 ? 5.999 -1.128 -23.659 1.00 74.06 172 SER A N 1
ATOM 1411 C CA . SER A 1 172 ? 6.476 -2.297 -24.396 1.00 74.06 172 SER A CA 1
ATOM 1412 C C . SER A 1 172 ? 5.643 -3.559 -24.157 1.00 74.06 172 SER A C 1
ATOM 1414 O O . SER A 1 172 ? 5.888 -4.567 -24.814 1.00 74.06 172 SER A O 1
ATOM 1416 N N . TRP A 1 173 ? 4.678 -3.547 -23.234 1.00 80.19 173 TRP A N 1
ATOM 1417 C CA . TRP A 1 173 ? 3.821 -4.699 -22.967 1.00 80.19 173 TRP A CA 1
ATOM 1418 C C . TRP A 1 173 ? 2.444 -4.522 -23.598 1.00 80.19 173 TRP A C 1
ATOM 1420 O O . TRP A 1 173 ? 1.795 -3.487 -23.456 1.00 80.19 173 TRP A O 1
ATOM 1430 N N . SER A 1 174 ? 1.968 -5.580 -24.251 1.00 79.62 174 SER A N 1
ATOM 1431 C CA . SER A 1 174 ? 0.642 -5.630 -24.874 1.00 79.62 174 SER A CA 1
ATOM 1432 C C . SER A 1 174 ? -0.504 -5.705 -23.859 1.00 79.62 174 SER A C 1
ATOM 1434 O O . SER A 1 174 ? -1.639 -5.361 -24.185 1.00 79.62 174 SER A O 1
ATOM 1436 N N . SER A 1 175 ? -0.224 -6.121 -22.623 1.00 82.19 175 SER A N 1
ATOM 1437 C CA . SER A 1 175 ? -1.221 -6.319 -21.572 1.00 82.19 175 SER A CA 1
ATOM 1438 C C . SER A 1 175 ? -0.712 -5.879 -20.206 1.00 82.19 175 SER A C 1
ATOM 1440 O O . SER A 1 175 ? 0.479 -5.991 -19.912 1.00 82.19 175 SER A O 1
ATOM 1442 N N . ASP A 1 176 ? -1.636 -5.464 -19.344 1.00 86.25 176 ASP A N 1
ATOM 1443 C CA . ASP A 1 176 ? -1.324 -5.117 -17.960 1.00 86.25 176 ASP A CA 1
ATOM 1444 C C . ASP A 1 176 ? -0.995 -6.369 -17.144 1.00 86.25 176 ASP A C 1
ATOM 1446 O O . ASP A 1 176 ? -1.639 -7.418 -17.289 1.00 86.25 176 ASP A O 1
ATOM 1450 N N . ARG A 1 177 ? -0.043 -6.236 -16.222 1.00 88.38 177 ARG A N 1
ATOM 1451 C CA . ARG A 1 177 ? 0.298 -7.262 -15.239 1.00 88.38 177 ARG A CA 1
ATOM 1452 C C . ARG A 1 177 ? -0.322 -6.909 -13.900 1.00 88.38 177 ARG A C 1
ATOM 1454 O O . ARG A 1 177 ? -0.050 -5.846 -13.360 1.00 88.38 177 ARG A O 1
ATOM 1461 N N . TYR A 1 178 ? -1.120 -7.830 -13.371 1.00 91.62 178 TYR A N 1
ATOM 1462 C CA . TYR A 1 178 ? -1.573 -7.824 -11.984 1.00 91.62 178 TYR A CA 1
ATOM 1463 C C . TYR A 1 178 ? -0.774 -8.898 -11.262 1.00 91.62 178 TYR A C 1
ATOM 1465 O O . TYR A 1 178 ? -0.947 -10.082 -11.549 1.00 91.62 178 TYR A O 1
ATOM 1473 N N . GLY A 1 179 ? 0.143 -8.497 -10.393 1.00 92.50 179 GLY A N 1
ATOM 1474 C CA . GLY A 1 179 ? 0.983 -9.428 -9.658 1.00 92.50 179 GLY A CA 1
ATOM 1475 C C . GLY A 1 179 ? 0.358 -9.848 -8.331 1.00 92.50 179 GLY A C 1
ATOM 1476 O O . GLY A 1 179 ? -0.457 -9.135 -7.742 1.00 92.50 179 GLY A O 1
ATOM 1477 N N . CYS A 1 180 ? 0.721 -11.055 -7.911 1.00 97.12 180 CYS A N 1
ATOM 1478 C CA . CYS A 1 180 ? 0.428 -11.649 -6.612 1.00 97.12 180 CYS A CA 1
ATOM 1479 C C . CYS A 1 180 ? 1.674 -12.458 -6.241 1.00 97.12 180 CYS A C 1
ATOM 1481 O O . CYS A 1 180 ? 1.816 -13.635 -6.584 1.00 97.12 180 CYS A O 1
ATOM 1483 N N . ASN A 1 181 ? 2.637 -11.789 -5.623 1.00 97.75 181 ASN A N 1
ATOM 1484 C CA . ASN A 1 181 ? 4.024 -12.236 -5.560 1.00 97.75 181 ASN A CA 1
ATOM 1485 C C . ASN A 1 181 ? 4.459 -12.519 -4.123 1.00 97.75 181 ASN A C 1
ATOM 1487 O O . ASN A 1 181 ? 3.921 -11.945 -3.181 1.00 97.75 181 ASN A O 1
ATOM 1491 N N . SER A 1 182 ? 5.460 -13.378 -3.928 1.00 98.25 182 SER A N 1
ATOM 1492 C CA . SER A 1 182 ? 6.144 -13.405 -2.632 1.00 98.25 182 SER A CA 1
ATOM 1493 C C . SER A 1 182 ? 6.908 -12.092 -2.423 1.00 98.25 182 SER A C 1
ATOM 1495 O O . SER A 1 182 ? 7.306 -11.432 -3.386 1.00 98.25 182 SER A O 1
ATOM 1497 N N . VAL A 1 183 ? 7.146 -11.720 -1.162 1.00 97.25 183 VAL A N 1
ATOM 1498 C CA . VAL A 1 183 ? 7.973 -10.548 -0.823 1.00 97.25 183 VAL A CA 1
ATOM 1499 C C . VAL A 1 183 ? 9.385 -10.691 -1.396 1.00 97.25 183 VAL A C 1
ATOM 1501 O O . VAL A 1 183 ? 9.938 -9.731 -1.928 1.00 97.25 183 VAL A O 1
ATOM 1504 N N . GLU A 1 184 ? 9.953 -11.897 -1.344 1.00 96.81 184 GLU A N 1
ATOM 1505 C CA . GLU A 1 184 ? 11.266 -12.199 -1.920 1.00 96.81 184 GLU A CA 1
ATOM 1506 C C . GLU A 1 184 ? 11.298 -11.922 -3.424 1.00 96.81 184 GLU A C 1
ATOM 1508 O O . GLU A 1 184 ? 12.162 -11.189 -3.899 1.00 96.81 184 GLU A O 1
ATOM 1513 N N . TRP A 1 185 ? 10.315 -12.434 -4.169 1.00 97.50 185 TRP A N 1
ATOM 1514 C CA . TRP A 1 185 ? 10.240 -12.205 -5.607 1.00 97.50 185 TRP A CA 1
ATOM 1515 C C . TRP A 1 185 ? 10.050 -10.720 -5.924 1.00 97.50 185 TRP A C 1
ATOM 1517 O O . TRP A 1 185 ? 10.727 -10.182 -6.797 1.00 97.50 185 TRP A O 1
ATOM 1527 N N . PHE A 1 186 ? 9.175 -10.034 -5.184 1.00 97.56 186 PHE A N 1
ATOM 1528 C CA . PHE A 1 186 ? 8.896 -8.614 -5.399 1.00 97.56 186 PHE A CA 1
ATOM 1529 C C . PHE A 1 186 ? 10.115 -7.717 -5.138 1.00 97.56 186 PHE A C 1
ATOM 1531 O O . PHE A 1 186 ? 10.272 -6.679 -5.772 1.00 97.56 186 PHE A O 1
ATOM 1538 N N . THR A 1 187 ? 11.000 -8.130 -4.230 1.00 96.50 187 THR A N 1
ATOM 1539 C CA . THR A 1 187 ? 12.196 -7.372 -3.829 1.00 96.50 187 THR A CA 1
ATOM 1540 C C . THR A 1 187 ? 13.489 -7.899 -4.452 1.00 96.50 187 THR A C 1
ATOM 1542 O O . THR A 1 187 ? 14.575 -7.457 -4.082 1.00 96.50 187 THR A O 1
ATOM 1545 N N . ARG A 1 188 ? 13.406 -8.817 -5.424 1.00 95.56 188 ARG A N 1
ATOM 1546 C CA . ARG A 1 188 ? 14.563 -9.543 -5.980 1.00 95.56 188 ARG A CA 1
ATOM 1547 C C . ARG A 1 188 ? 15.647 -8.657 -6.606 1.00 95.56 188 ARG A C 1
ATOM 1549 O O . ARG A 1 188 ? 16.807 -9.047 -6.633 1.00 95.56 188 ARG A O 1
ATOM 1556 N N . HIS A 1 189 ? 15.278 -7.475 -7.099 1.00 94.94 189 HIS A N 1
ATOM 1557 C CA . HIS A 1 189 ? 16.213 -6.508 -7.684 1.00 94.94 189 HIS A CA 1
ATOM 1558 C C . HIS A 1 189 ? 16.600 -5.372 -6.721 1.00 94.94 189 HIS A C 1
ATOM 1560 O O . HIS A 1 189 ? 17.437 -4.542 -7.058 1.00 94.94 189 HIS A O 1
ATOM 1566 N N . ALA A 1 190 ? 16.022 -5.340 -5.517 1.00 92.38 190 ALA A N 1
ATOM 1567 C CA . ALA A 1 190 ? 16.296 -4.339 -4.493 1.00 92.38 190 ALA A CA 1
ATOM 1568 C C . ALA A 1 190 ? 17.410 -4.839 -3.555 1.00 92.38 190 ALA A C 1
ATOM 1570 O O . ALA A 1 190 ? 17.155 -5.444 -2.507 1.00 92.38 190 ALA A O 1
ATOM 1571 N N . THR A 1 191 ? 18.661 -4.648 -3.984 1.00 85.12 191 THR A N 1
ATOM 1572 C CA . THR A 1 191 ? 19.862 -5.180 -3.310 1.00 85.12 191 THR A CA 1
ATOM 1573 C C . THR A 1 191 ? 20.635 -4.129 -2.513 1.00 85.12 191 THR A C 1
ATOM 1575 O O . THR A 1 191 ? 21.364 -4.477 -1.585 1.00 85.12 191 THR A O 1
ATOM 1578 N N . GLY A 1 192 ? 20.475 -2.845 -2.841 1.00 85.94 192 GLY A N 1
ATOM 1579 C CA . GLY A 1 192 ? 21.182 -1.751 -2.181 1.00 85.94 192 GLY A CA 1
ATOM 1580 C C . GLY A 1 192 ? 20.614 -1.403 -0.799 1.00 85.94 192 GLY A C 1
ATOM 1581 O O . GLY A 1 192 ? 19.429 -1.640 -0.525 1.00 85.94 192 GLY A O 1
ATOM 1582 N N . PRO A 1 193 ? 21.414 -0.777 0.084 1.00 84.31 193 PRO A N 1
ATOM 1583 C CA . PRO A 1 193 ? 20.852 -0.111 1.250 1.00 84.31 193 PRO A CA 1
ATOM 1584 C C . PRO A 1 193 ? 19.859 0.946 0.757 1.00 84.31 193 PRO A C 1
ATOM 1586 O O . PRO A 1 193 ? 20.181 1.704 -0.151 1.00 84.31 193 PRO A O 1
ATOM 1589 N N . ARG A 1 194 ? 18.666 1.014 1.361 1.00 89.06 194 ARG A N 1
ATOM 1590 C CA . ARG A 1 194 ? 17.598 1.961 0.973 1.00 89.06 194 ARG A CA 1
ATOM 1591 C C . ARG A 1 194 ? 16.908 1.680 -0.374 1.00 89.06 194 ARG A C 1
ATOM 1593 O O . ARG A 1 194 ? 16.188 2.542 -0.861 1.00 89.06 194 ARG A O 1
ATOM 1600 N N . SER A 1 195 ? 17.041 0.473 -0.921 1.00 93.19 195 SER A N 1
ATOM 1601 C CA . SER A 1 195 ? 16.365 0.054 -2.165 1.00 93.19 195 SER A CA 1
ATOM 1602 C C . SER A 1 195 ? 14.899 -0.379 -1.986 1.00 93.19 195 SER A C 1
ATOM 1604 O O . SER A 1 195 ? 14.194 -0.614 -2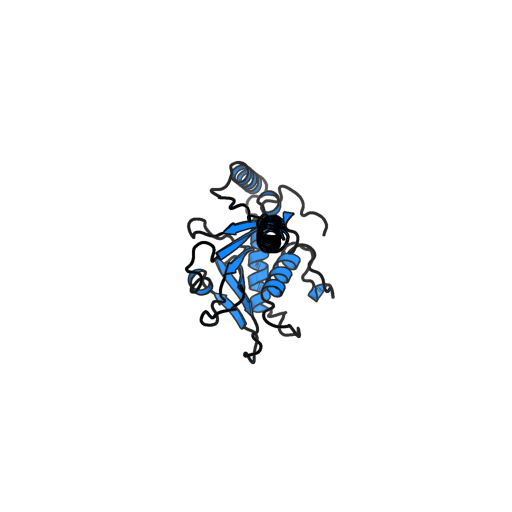.968 1.00 93.19 195 SER A O 1
ATOM 1606 N N . VAL A 1 196 ? 14.419 -0.478 -0.737 1.00 95.94 196 VAL A N 1
ATOM 1607 C CA . VAL A 1 196 ? 13.014 -0.761 -0.404 1.00 95.94 196 VAL A CA 1
ATOM 1608 C C . VAL A 1 196 ? 12.492 0.278 0.583 1.00 95.94 196 VAL A C 1
ATOM 1610 O O . VAL A 1 196 ? 13.059 0.454 1.663 1.00 95.94 196 VAL A O 1
ATOM 1613 N N . VAL A 1 197 ? 11.397 0.947 0.230 1.00 96.12 197 VAL A N 1
ATOM 1614 C CA . VAL A 1 197 ? 10.682 1.921 1.065 1.00 96.12 197 VAL A CA 1
ATOM 1615 C C . VAL A 1 197 ? 9.320 1.352 1.427 1.00 96.12 197 VAL A C 1
ATOM 1617 O O . VAL A 1 197 ? 8.582 0.890 0.562 1.00 96.12 197 VAL A O 1
ATOM 1620 N N . VAL A 1 198 ? 8.965 1.416 2.705 1.00 96.12 198 VAL A N 1
ATOM 1621 C CA . VAL A 1 198 ? 7.665 0.979 3.211 1.00 96.12 198 VAL A CA 1
ATOM 1622 C C . VAL A 1 198 ? 6.881 2.184 3.695 1.00 96.12 198 VAL A C 1
ATOM 1624 O O . VAL A 1 198 ? 7.382 2.992 4.476 1.00 96.12 198 VAL A O 1
ATOM 1627 N N . TRP A 1 199 ? 5.636 2.269 3.241 1.00 96.06 199 TRP A N 1
ATOM 1628 C CA . TRP A 1 199 ? 4.617 3.187 3.721 1.00 96.06 199 TRP A CA 1
ATOM 1629 C C . TRP A 1 199 ? 3.647 2.390 4.584 1.00 96.06 199 TRP A C 1
ATOM 1631 O O . TRP A 1 199 ? 2.859 1.579 4.093 1.00 96.06 199 TRP A O 1
ATOM 1641 N N . ARG A 1 200 ? 3.719 2.622 5.891 1.00 95.62 200 ARG A N 1
ATOM 1642 C CA . ARG A 1 200 ? 2.919 1.928 6.897 1.00 95.62 200 ARG A CA 1
ATOM 1643 C C . ARG A 1 200 ? 1.911 2.883 7.500 1.00 95.62 200 ARG A C 1
ATOM 1645 O O . ARG A 1 200 ? 2.272 3.969 7.950 1.00 95.62 200 ARG A O 1
ATOM 1652 N N . LEU A 1 201 ? 0.643 2.485 7.539 1.00 94.69 201 LEU A N 1
ATOM 1653 C CA . LEU A 1 201 ? -0.389 3.288 8.187 1.00 94.69 201 LEU A CA 1
ATOM 1654 C C . LEU A 1 201 ? -0.004 3.497 9.661 1.00 94.69 201 LEU A C 1
ATOM 1656 O O . LEU A 1 201 ? 0.219 2.522 10.388 1.00 94.69 201 LEU A O 1
ATOM 1660 N N . LYS A 1 202 ? 0.074 4.758 10.106 1.00 92.31 202 LYS A N 1
ATOM 1661 C CA . LYS A 1 202 ? 0.490 5.094 11.475 1.00 92.31 202 LYS A CA 1
ATOM 1662 C C . LYS A 1 202 ? -0.362 4.348 12.485 1.00 92.31 202 LYS A C 1
ATOM 1664 O O . LYS A 1 202 ? -1.582 4.248 12.329 1.00 92.31 202 LYS A O 1
ATOM 1669 N N . ALA A 1 203 ? 0.270 3.920 13.576 1.00 91.44 203 ALA A N 1
ATOM 1670 C CA . ALA A 1 203 ? -0.378 3.149 14.636 1.00 91.44 203 ALA A CA 1
ATOM 1671 C C . ALA A 1 203 ? -1.704 3.770 15.117 1.00 91.44 203 ALA A C 1
ATOM 1673 O O . ALA A 1 203 ? -2.680 3.047 15.294 1.00 91.44 203 ALA A O 1
ATOM 1674 N N . VAL A 1 204 ? -1.765 5.101 15.247 1.00 88.81 204 VAL A N 1
ATOM 1675 C CA . VAL A 1 204 ? -2.971 5.816 15.701 1.00 88.81 204 VAL A CA 1
ATOM 1676 C C . VAL A 1 204 ? -4.180 5.652 14.774 1.00 88.81 204 VAL A C 1
ATOM 1678 O O . VAL A 1 204 ? -5.301 5.644 15.264 1.00 88.81 204 VAL A O 1
ATOM 1681 N N . TYR A 1 205 ? -3.979 5.488 13.464 1.00 92.25 205 TYR A N 1
ATOM 1682 C CA . TYR A 1 205 ? -5.071 5.244 12.511 1.00 92.25 205 TYR A CA 1
ATOM 1683 C C . TYR A 1 205 ? -5.300 3.748 12.312 1.00 92.25 205 TYR A C 1
ATOM 1685 O O . TYR A 1 205 ? -6.435 3.280 12.290 1.00 92.25 205 TYR A O 1
ATOM 1693 N N . ARG A 1 206 ? -4.209 2.978 12.231 1.00 92.62 206 ARG A N 1
ATOM 1694 C CA . ARG A 1 206 ? -4.244 1.522 12.074 1.00 92.62 206 ARG A CA 1
ATOM 1695 C C . ARG A 1 206 ? -5.043 0.838 13.181 1.00 92.62 206 ARG A C 1
ATOM 1697 O O . ARG A 1 206 ? -5.820 -0.063 12.895 1.00 92.62 206 ARG A O 1
ATOM 1704 N N . TYR A 1 207 ? -4.880 1.292 14.418 1.00 92.12 207 TYR A N 1
ATOM 1705 C CA . TYR A 1 207 ? -5.599 0.783 15.585 1.00 92.12 207 TYR A CA 1
ATOM 1706 C C . TYR A 1 207 ? -6.801 1.655 15.972 1.00 92.12 207 TYR A C 1
ATOM 1708 O O . TYR A 1 207 ? -7.256 1.585 17.106 1.00 92.12 207 TYR A O 1
ATOM 1716 N N . LYS A 1 208 ? -7.298 2.504 15.057 1.00 88.25 208 LYS A N 1
ATOM 1717 C CA . LYS A 1 208 ? -8.472 3.376 15.258 1.00 88.25 208 LYS A CA 1
ATOM 1718 C C . LYS A 1 208 ? -8.419 4.259 16.527 1.00 88.25 208 LYS A C 1
ATOM 1720 O O . LYS A 1 208 ? -9.447 4.750 16.972 1.00 88.25 208 LYS A O 1
ATOM 1725 N N . ALA A 1 209 ? -7.233 4.517 17.087 1.00 84.94 209 ALA A N 1
ATOM 1726 C CA . ALA A 1 209 ? -7.051 5.385 18.257 1.00 84.94 209 ALA A CA 1
ATOM 1727 C C . ALA A 1 209 ? -7.329 6.867 17.943 1.00 84.94 209 ALA A C 1
ATOM 1729 O O . ALA A 1 209 ? -7.566 7.676 18.839 1.00 84.94 209 ALA A O 1
ATOM 1730 N N . ARG A 1 210 ? -7.273 7.241 16.661 1.00 87.12 210 ARG A N 1
ATOM 1731 C CA . ARG A 1 210 ? -7.763 8.512 16.128 1.00 87.12 210 ARG A CA 1
ATOM 1732 C C . ARG A 1 210 ? -8.617 8.245 14.891 1.00 87.12 210 ARG A C 1
ATOM 1734 O O . ARG A 1 210 ? -8.281 7.336 14.126 1.00 87.12 210 ARG A O 1
ATOM 1741 N N . PRO A 1 211 ? -9.673 9.045 14.658 1.00 88.81 211 PRO A N 1
ATOM 1742 C CA . PRO A 1 211 ? -10.421 8.955 13.416 1.00 88.81 211 PRO A CA 1
ATOM 1743 C C . PRO A 1 211 ? -9.502 9.245 12.228 1.00 88.81 211 PRO A C 1
ATOM 1745 O O . PRO A 1 211 ? -8.546 10.025 12.336 1.00 88.81 211 PRO A O 1
ATOM 1748 N N . LEU A 1 212 ? -9.812 8.628 11.085 1.00 90.44 212 LEU A N 1
ATOM 1749 C CA . LEU A 1 212 ? -9.229 9.069 9.829 1.00 90.44 212 LEU A CA 1
ATOM 1750 C C . LEU A 1 212 ? -9.623 10.529 9.627 1.00 90.44 212 LEU A C 1
ATOM 1752 O O . LEU A 1 212 ? -10.788 10.894 9.801 1.00 90.44 212 LEU A O 1
ATOM 1756 N N . PRO A 1 213 ? -8.662 11.387 9.310 1.00 84.81 213 PRO A N 1
ATOM 1757 C CA . PRO A 1 213 ? -8.971 12.772 9.123 1.00 84.81 213 PRO A CA 1
ATOM 1758 C C . PRO A 1 213 ? -9.683 12.965 7.782 1.00 84.81 213 PRO A C 1
ATOM 1760 O O . PRO A 1 213 ? -9.387 12.271 6.809 1.00 84.81 213 PRO A O 1
ATOM 1763 N N . LEU A 1 214 ? -10.616 13.915 7.748 1.00 71.50 214 LEU A N 1
ATOM 1764 C CA . LEU A 1 214 ? -11.406 14.212 6.555 1.00 71.50 214 LEU A CA 1
ATOM 1765 C C . LEU A 1 214 ? -10.467 14.531 5.376 1.00 71.50 214 LEU A C 1
ATOM 1767 O O . LEU A 1 214 ? -9.458 15.229 5.556 1.00 71.50 214 LEU A O 1
ATOM 1771 N N . GLY A 1 215 ? -10.753 13.894 4.237 1.00 62.12 215 GLY A N 1
ATOM 1772 C CA . GLY A 1 215 ? -10.043 14.074 2.970 1.00 62.12 215 GLY A CA 1
ATOM 1773 C C . GLY A 1 215 ? -10.444 15.340 2.242 1.00 62.12 215 GLY A C 1
ATOM 1774 O O . GLY A 1 215 ? -11.529 15.875 2.552 1.00 62.12 215 GLY A O 1
#

Sequence (215 aa):
MRWRTLLPVVIVLAALAFGATWYLVDGGRALTVRRPAFTDPEVAARRDFYRNHPGEQPLNWQIGRTAEAFHRMRPMGRFRLHKNDCSDYVDCIVDEALGAKARFQRSSDRHLLSPQRRLWDVFYWDRREPLLPGDAVSVEHSPHYDPYEGAIWHVGVIGADGRVYDWSKLRSWSSDRYGCNSVEWFTRHATGPRSVVVWRLKAVYRYKARPLPLG

Secondary structure (DSSP, 8-state):
--STTHHHHHHHHHHHHHHHHHHHHHTT--------S--HHHHHHHHHHHHHSTTPPPTHHHHHHHHHHHHHH-GGGGS---S--HHHHHHHHHHHHTTS--TTTTT-S--SSTT-GGGEEEEE--SSSPP-TT-EEEESS-TTS---TTPPPEEEEE-TTS-EEEEE--TT-SS-EEEEE-HHHHTTT--STT-EEEEEE-HHHHTTSSPPPP-